Protein AF-A0A7C1WB68-F1 (afdb_monomer)

Foldseek 3Di:
DDQAAPPSDVPHPVVSDDPPPVVPDQDDPPNPPQAGDDDDDDLVVLQCCVVVCVQDQLDDQAAAEAEEEQQVVPPDDRAPLQLVLSQVSVCLQPVGDLRYAYEYEHHCAVVVVVVVVSVVQNVQLVVQCVVCVPDGSSVSHDPSRFHFYYYNVRHTPDTHPQLCPPPNDPDDGHVVCVVRPGDDDPCVLQVADSNPSQPDADFDALVVCVVVCSCPPPDDCDPVNSVVCCSNCVVGDGDNVDGHPSHDPPPDDSDD

pLDDT: mean 91.47, std 8.86, range [37.09, 98.69]

Structure (mmCIF, N/CA/C/O backbone):
data_AF-A0A7C1WB68-F1
#
_entry.id   AF-A0A7C1WB68-F1
#
loop_
_atom_site.group_PDB
_atom_site.id
_atom_site.type_symbol
_atom_site.label_atom_id
_atom_site.label_alt_id
_atom_site.label_comp_id
_atom_site.label_asym_id
_atom_site.label_entity_id
_atom_site.label_seq_id
_atom_site.pdbx_PDB_ins_code
_atom_site.Cartn_x
_atom_site.Cartn_y
_atom_site.Cartn_z
_atom_site.occupancy
_atom_site.B_iso_or_equiv
_atom_site.auth_seq_id
_atom_site.auth_comp_id
_atom_site.auth_asym_id
_atom_site.auth_atom_id
_atom_site.pdbx_PDB_model_num
ATOM 1 N N . MET A 1 1 ? 19.022 -18.826 -8.755 1.00 64.75 1 MET A N 1
ATOM 2 C CA . MET A 1 1 ? 19.871 -18.103 -7.795 1.00 64.75 1 MET A CA 1
ATOM 3 C C . MET A 1 1 ? 21.052 -18.985 -7.473 1.00 64.75 1 MET A C 1
ATOM 5 O O . MET A 1 1 ? 20.861 -20.157 -7.165 1.00 64.75 1 MET A O 1
ATOM 9 N N . VAL A 1 2 ? 22.249 -18.450 -7.641 1.00 74.44 2 VAL A N 1
ATOM 10 C CA . VAL A 1 2 ? 23.509 -19.151 -7.440 1.00 74.44 2 VAL A CA 1
ATOM 11 C C . VAL A 1 2 ? 24.201 -18.504 -6.244 1.00 74.44 2 VAL A C 1
ATOM 13 O O . VAL A 1 2 ? 24.618 -17.358 -6.328 1.00 74.44 2 VAL A O 1
ATOM 16 N N . LEU A 1 3 ? 24.301 -19.219 -5.123 1.00 82.94 3 LEU A N 1
ATOM 17 C CA . LEU A 1 3 ? 24.949 -18.718 -3.907 1.00 82.94 3 LEU A CA 1
ATOM 18 C C . LEU A 1 3 ? 26.429 -19.115 -3.940 1.00 82.94 3 LEU A C 1
ATOM 20 O O . LEU A 1 3 ? 26.820 -20.132 -3.370 1.00 82.94 3 LEU A O 1
ATOM 24 N N . LYS A 1 4 ? 27.241 -18.374 -4.697 1.00 86.81 4 LYS A N 1
ATOM 25 C CA . LYS A 1 4 ? 28.676 -18.673 -4.873 1.00 86.81 4 LYS A CA 1
ATOM 26 C C . LYS A 1 4 ? 29.596 -17.811 -4.020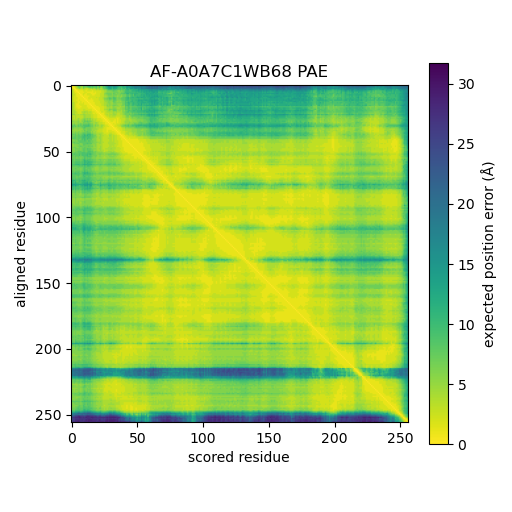 1.00 86.81 4 LYS A C 1
ATOM 28 O O . LYS A 1 4 ? 30.620 -18.320 -3.578 1.00 86.81 4 LYS A O 1
ATOM 33 N N . ASN A 1 5 ? 29.211 -16.566 -3.771 1.00 91.94 5 ASN A N 1
ATOM 34 C CA . ASN A 1 5 ? 30.081 -15.528 -3.226 1.00 91.94 5 ASN A CA 1
ATOM 35 C C . ASN A 1 5 ? 29.801 -15.237 -1.750 1.00 91.94 5 ASN A C 1
ATOM 37 O O . ASN A 1 5 ? 28.682 -15.415 -1.268 1.00 91.94 5 ASN A O 1
ATOM 41 N N . TYR A 1 6 ? 30.813 -14.772 -1.020 1.00 92.38 6 TYR A N 1
ATOM 42 C CA . TYR A 1 6 ? 30.639 -14.261 0.342 1.00 92.38 6 TYR A CA 1
ATOM 43 C C . TYR A 1 6 ? 29.884 -12.911 0.281 1.00 92.38 6 TYR A C 1
ATOM 45 O O . TYR A 1 6 ? 30.249 -12.079 -0.544 1.00 92.38 6 TYR A O 1
ATOM 53 N N . PRO A 1 7 ? 28.864 -12.626 1.116 1.00 92.44 7 PRO A N 1
ATOM 54 C CA . PRO A 1 7 ? 28.429 -13.369 2.303 1.00 92.44 7 PRO A CA 1
ATOM 55 C C . PRO A 1 7 ? 27.324 -14.413 2.060 1.00 92.44 7 PRO A C 1
ATOM 57 O O . PRO A 1 7 ? 26.962 -15.133 2.988 1.00 92.44 7 PRO A O 1
ATOM 60 N N . TRP A 1 8 ? 26.788 -14.518 0.844 1.00 90.62 8 TRP A N 1
ATOM 61 C CA . TRP A 1 8 ? 25.661 -15.401 0.510 1.00 90.62 8 TRP A CA 1
ATOM 62 C C . TRP A 1 8 ? 26.006 -16.895 0.576 1.00 90.62 8 TRP A C 1
ATOM 64 O O . TRP A 1 8 ? 25.143 -17.726 0.854 1.00 90.62 8 TRP A O 1
ATOM 74 N N . ASN A 1 9 ? 27.280 -17.231 0.366 1.00 92.38 9 ASN A N 1
ATOM 75 C CA . ASN A 1 9 ? 27.876 -18.524 0.664 1.00 92.38 9 ASN A CA 1
ATOM 76 C C . ASN A 1 9 ? 28.939 -18.370 1.767 1.00 92.38 9 ASN A C 1
ATOM 78 O O . ASN A 1 9 ? 30.053 -17.919 1.486 1.00 92.38 9 ASN A O 1
ATOM 82 N N . PRO A 1 10 ? 28.645 -18.780 3.013 1.00 92.50 10 PRO A N 1
ATOM 83 C CA . PRO A 1 10 ? 29.579 -18.646 4.130 1.00 92.50 10 PRO A CA 1
ATOM 84 C C . PRO A 1 10 ? 30.894 -19.420 3.963 1.00 92.50 10 PRO A C 1
ATOM 86 O O . PRO A 1 10 ? 31.866 -19.109 4.648 1.00 92.50 10 PRO A O 1
ATOM 89 N N . THR A 1 11 ? 30.943 -20.421 3.076 1.00 96.12 11 THR A N 1
ATOM 90 C CA . THR A 1 11 ? 32.164 -21.196 2.803 1.00 96.12 11 THR A CA 1
ATOM 91 C C . THR A 1 11 ? 32.988 -20.628 1.647 1.00 96.12 11 THR A C 1
ATOM 93 O O . THR A 1 11 ? 34.055 -21.162 1.345 1.00 96.12 11 THR A O 1
ATOM 96 N N . ALA A 1 12 ? 32.505 -19.587 0.964 1.00 94.88 12 ALA A N 1
ATOM 97 C CA . ALA A 1 12 ? 33.238 -18.943 -0.117 1.00 94.88 12 ALA A CA 1
ATOM 98 C C . ALA A 1 12 ? 34.425 -18.124 0.426 1.00 94.88 12 ALA A C 1
ATOM 100 O O . ALA A 1 12 ? 34.369 -17.612 1.550 1.00 94.88 12 ALA A O 1
ATOM 101 N N . PRO A 1 13 ? 35.511 -17.955 -0.351 1.00 96.44 13 PRO A N 1
ATOM 102 C CA . PRO A 1 13 ? 36.615 -17.089 0.045 1.00 96.44 13 PRO A CA 1
ATOM 103 C C . PRO A 1 13 ? 36.118 -15.670 0.334 1.00 96.44 13 PRO A C 1
ATOM 105 O O . PRO A 1 13 ? 35.378 -15.107 -0.467 1.00 96.44 13 PRO A O 1
ATOM 108 N N . LYS A 1 14 ? 36.579 -15.033 1.418 1.00 95.81 14 LYS A N 1
ATOM 109 C CA . LYS A 1 14 ? 36.223 -13.629 1.720 1.00 95.81 14 LYS A CA 1
ATOM 110 C C . LYS A 1 14 ? 36.611 -12.652 0.602 1.00 95.81 14 LYS A C 1
ATOM 112 O O . LYS A 1 14 ? 36.034 -11.580 0.512 1.00 95.81 14 LYS A O 1
ATOM 117 N N . SER A 1 15 ? 37.570 -13.019 -0.249 1.00 96.19 15 SER A N 1
ATOM 118 C CA . SER A 1 15 ? 37.946 -12.260 -1.447 1.00 96.19 15 SER A CA 1
ATOM 119 C C . SER A 1 15 ? 36.864 -12.241 -2.532 1.00 96.19 15 SER A C 1
ATOM 121 O O . SER A 1 15 ? 36.895 -11.357 -3.377 1.00 96.19 15 SER A O 1
ATOM 123 N N . SER A 1 16 ? 35.900 -13.165 -2.500 1.00 93.88 16 SER A N 1
ATOM 124 C CA . SER A 1 16 ? 34.707 -13.162 -3.361 1.00 93.88 16 SER A CA 1
ATOM 125 C C . SER A 1 16 ? 33.604 -12.229 -2.846 1.00 93.88 16 SER A C 1
ATOM 127 O O . SER A 1 16 ? 32.437 -12.458 -3.127 1.00 93.88 16 SER A O 1
ATOM 129 N N . PHE A 1 17 ? 33.941 -11.228 -2.025 1.00 94.88 17 PHE A N 1
ATOM 130 C CA . PHE A 1 17 ? 32.951 -10.366 -1.386 1.00 94.88 17 PHE A CA 1
ATOM 131 C C . PHE A 1 17 ? 32.073 -9.649 -2.419 1.00 94.88 17 PHE A C 1
ATOM 133 O O . PHE A 1 17 ? 32.538 -8.768 -3.139 1.00 94.88 17 PHE A O 1
ATOM 140 N N . ASP A 1 18 ? 30.799 -10.023 -2.442 1.00 92.31 18 ASP A N 1
ATOM 141 C CA . ASP A 1 18 ? 29.765 -9.502 -3.326 1.00 92.31 18 ASP A CA 1
ATOM 142 C C . ASP A 1 18 ? 28.478 -9.311 -2.508 1.00 92.31 18 ASP A C 1
ATOM 144 O O . ASP A 1 18 ? 27.563 -10.140 -2.546 1.00 92.31 18 ASP A O 1
ATOM 148 N N . PRO A 1 19 ? 28.401 -8.239 -1.698 1.00 91.12 19 PRO A N 1
ATOM 149 C CA . PRO A 1 19 ? 27.242 -7.986 -0.845 1.00 91.12 19 PRO A CA 1
ATOM 150 C C . PRO A 1 19 ? 25.986 -7.627 -1.649 1.00 91.12 19 PRO A C 1
ATOM 152 O O . PRO A 1 19 ? 24.902 -7.553 -1.081 1.00 91.12 19 PRO A O 1
ATOM 155 N N . TRP A 1 20 ? 26.131 -7.400 -2.954 1.00 90.25 20 TRP A N 1
ATOM 156 C CA . TRP A 1 20 ? 25.070 -6.973 -3.855 1.00 90.25 20 TRP A CA 1
ATOM 157 C C . TRP A 1 20 ? 24.561 -8.101 -4.751 1.00 90.25 20 TRP A C 1
ATOM 159 O O . TRP A 1 20 ? 23.585 -7.896 -5.465 1.00 90.25 20 TRP A O 1
ATOM 169 N N . ASP A 1 21 ? 25.189 -9.277 -4.696 1.00 88.06 21 ASP A N 1
ATOM 170 C CA . ASP A 1 21 ? 24.829 -10.441 -5.505 1.00 88.06 21 ASP A CA 1
ATOM 171 C C . ASP A 1 21 ? 24.893 -10.151 -7.021 1.00 88.06 21 ASP A C 1
ATOM 173 O O . ASP A 1 21 ? 24.019 -10.550 -7.798 1.00 88.06 21 ASP A O 1
ATOM 177 N N . HIS A 1 22 ? 25.935 -9.425 -7.452 1.00 87.69 22 HIS A N 1
ATOM 178 C CA . HIS A 1 22 ? 26.178 -9.042 -8.847 1.00 87.69 22 HIS A CA 1
ATOM 179 C C . HIS A 1 22 ? 26.165 -10.245 -9.800 1.00 87.69 22 HIS A C 1
ATOM 181 O O . HIS A 1 22 ? 25.702 -10.118 -10.932 1.00 87.69 22 HIS A O 1
ATOM 187 N N . GLU A 1 23 ? 26.620 -11.423 -9.360 1.00 84.25 23 GLU A N 1
ATOM 188 C CA . GLU A 1 23 ? 26.590 -12.643 -10.185 1.00 84.25 23 GLU A CA 1
ATOM 189 C C . GLU A 1 23 ? 25.178 -13.126 -10.545 1.00 84.25 23 GLU A C 1
ATOM 191 O O . GLU A 1 23 ? 25.007 -13.825 -11.546 1.00 84.25 23 GLU A O 1
ATOM 196 N N . ASN A 1 24 ? 24.164 -12.774 -9.753 1.00 85.50 24 ASN A N 1
ATOM 197 C CA . ASN A 1 24 ? 22.768 -13.093 -10.049 1.00 85.50 24 ASN A CA 1
ATOM 198 C C . ASN A 1 24 ? 22.041 -11.950 -10.784 1.00 85.50 24 ASN A C 1
ATOM 200 O O . ASN A 1 24 ? 20.856 -12.090 -11.101 1.00 85.50 24 ASN A O 1
ATOM 204 N N . MET A 1 25 ? 22.726 -10.842 -11.096 1.00 88.25 25 MET A N 1
ATOM 205 C CA . MET A 1 25 ? 22.164 -9.761 -11.904 1.00 88.25 25 MET A CA 1
ATOM 206 C C . MET A 1 25 ? 22.222 -10.096 -13.396 1.00 88.25 25 MET A C 1
ATOM 208 O O . MET A 1 25 ? 23.244 -10.515 -13.933 1.00 88.25 25 MET A O 1
ATOM 212 N N . VAL A 1 26 ? 21.122 -9.832 -14.100 1.00 89.00 26 VAL A N 1
ATOM 213 C CA . VAL A 1 26 ? 21.102 -9.825 -15.565 1.00 89.00 26 VAL A CA 1
ATOM 214 C C . VAL A 1 26 ? 21.353 -8.394 -16.016 1.00 89.00 26 VAL A C 1
ATOM 216 O O . VAL A 1 26 ? 20.465 -7.546 -15.938 1.00 89.00 26 VAL A O 1
ATOM 219 N N . LEU A 1 27 ? 22.585 -8.114 -16.433 1.00 90.00 27 LEU A N 1
ATOM 220 C CA . LEU A 1 27 ? 23.007 -6.783 -16.859 1.00 90.00 27 LEU A CA 1
ATOM 221 C C . LEU A 1 27 ? 22.934 -6.633 -18.378 1.00 90.00 27 LEU A C 1
ATOM 223 O O . LEU A 1 27 ? 22.964 -7.606 -19.132 1.00 90.00 27 LEU A O 1
ATOM 227 N N . SER A 1 28 ? 22.849 -5.382 -18.822 1.00 92.56 28 SER A N 1
ATOM 228 C CA . SER A 1 28 ? 23.061 -5.053 -20.227 1.00 92.56 28 SER A CA 1
ATOM 229 C C . SER A 1 28 ? 24.510 -5.388 -20.613 1.00 92.56 28 SER A C 1
ATOM 231 O O . SER A 1 28 ? 25.423 -5.038 -19.859 1.00 92.56 28 SER A O 1
ATOM 233 N N . PRO A 1 29 ? 24.746 -6.040 -21.764 1.00 92.50 29 PRO A N 1
ATOM 234 C CA . PRO A 1 29 ? 26.090 -6.439 -22.179 1.00 92.50 29 PRO A CA 1
ATOM 235 C C . PRO A 1 29 ? 26.973 -5.262 -22.625 1.00 92.50 29 PRO A C 1
ATOM 237 O O . PRO A 1 29 ? 28.181 -5.426 -22.761 1.00 92.50 29 PRO A O 1
ATOM 240 N N . ASP A 1 30 ? 26.388 -4.090 -22.874 1.00 94.69 30 ASP A N 1
ATOM 241 C CA . ASP A 1 30 ? 27.030 -2.947 -23.534 1.00 94.69 30 ASP A CA 1
ATOM 242 C C . ASP A 1 30 ? 26.719 -1.612 -22.832 1.00 94.69 30 ASP A C 1
ATOM 244 O O . ASP A 1 30 ? 26.648 -0.554 -23.457 1.00 94.69 30 ASP A O 1
ATOM 248 N N . GLY A 1 31 ? 26.528 -1.650 -21.510 1.00 87.62 31 GLY A N 1
ATOM 249 C CA . GLY A 1 31 ? 26.344 -0.440 -20.702 1.00 87.62 31 GLY A CA 1
ATOM 250 C C . GLY A 1 31 ? 24.976 0.229 -20.861 1.00 87.62 31 GLY A C 1
ATOM 251 O O . GLY A 1 31 ? 24.819 1.391 -20.496 1.00 87.62 31 GLY A O 1
ATOM 252 N N . GLY A 1 32 ? 23.979 -0.498 -21.369 1.00 89.19 32 GLY A N 1
ATOM 253 C CA . GLY A 1 32 ? 22.592 -0.048 -21.454 1.00 89.19 32 GLY A CA 1
ATOM 254 C C . GLY A 1 32 ? 22.112 0.264 -22.865 1.00 89.19 32 GLY A C 1
ATOM 255 O O . GLY A 1 32 ? 20.996 0.763 -22.986 1.00 89.19 32 GLY A O 1
ATOM 256 N N . VAL A 1 33 ? 22.887 -0.027 -23.918 1.00 92.19 33 VAL A N 1
ATOM 257 C CA . VAL A 1 33 ? 22.437 0.116 -25.314 1.00 92.19 33 VAL A CA 1
ATOM 258 C C . VAL A 1 33 ? 21.484 -1.031 -25.652 1.00 92.19 33 VAL A C 1
ATOM 260 O O . VAL A 1 33 ? 20.313 -0.800 -25.949 1.00 92.19 33 VAL A O 1
ATOM 263 N N . THR A 1 34 ? 21.912 -2.274 -25.466 1.00 94.00 34 THR A N 1
ATOM 264 C CA . THR A 1 34 ? 21.062 -3.463 -25.518 1.00 94.00 34 THR A CA 1
ATOM 265 C C . THR A 1 34 ? 20.328 -3.620 -24.184 1.00 94.00 34 THR A C 1
ATOM 267 O O . THR A 1 34 ? 20.985 -3.741 -23.143 1.00 94.00 34 THR A O 1
ATOM 270 N N . PRO A 1 35 ? 18.980 -3.623 -24.153 1.00 93.62 35 PRO A N 1
ATOM 271 C CA . PRO A 1 35 ? 18.238 -3.869 -22.922 1.00 93.62 35 PRO A CA 1
ATOM 272 C C . PRO A 1 35 ? 18.633 -5.205 -22.284 1.00 93.62 35 PRO A C 1
ATOM 274 O O . PRO A 1 35 ? 18.755 -6.223 -22.965 1.00 93.62 35 PRO A O 1
ATOM 277 N N . ALA A 1 36 ? 18.815 -5.208 -20.964 1.00 92.25 36 ALA A N 1
ATOM 278 C CA . ALA A 1 36 ? 19.018 -6.445 -20.220 1.00 92.25 36 ALA A CA 1
ATOM 279 C C . ALA A 1 36 ? 17.793 -7.366 -20.360 1.00 92.25 36 ALA A C 1
ATOM 281 O O . ALA A 1 36 ? 16.652 -6.891 -20.382 1.00 92.25 36 ALA A O 1
ATOM 282 N N . LEU A 1 37 ? 18.016 -8.683 -20.420 1.00 88.31 37 LEU A N 1
ATOM 283 C CA . LEU A 1 37 ? 16.916 -9.647 -20.469 1.00 88.31 37 LEU A CA 1
ATOM 284 C C . LEU A 1 37 ? 16.062 -9.535 -19.200 1.00 88.31 37 LEU A C 1
ATOM 286 O O . LEU A 1 37 ? 16.571 -9.540 -18.079 1.00 88.31 37 LEU A O 1
ATOM 290 N N . ARG A 1 38 ? 14.743 -9.457 -19.381 1.00 85.62 38 ARG A N 1
ATOM 291 C CA . ARG A 1 38 ? 13.783 -9.423 -18.276 1.00 85.62 38 ARG A CA 1
ATOM 292 C C . ARG A 1 38 ? 13.416 -10.841 -17.863 1.00 85.62 38 ARG A C 1
ATOM 294 O O . ARG A 1 38 ? 13.163 -11.697 -18.706 1.00 85.62 38 ARG A O 1
ATOM 301 N N . THR A 1 39 ? 13.354 -11.077 -16.560 1.00 86.81 39 THR A N 1
ATOM 302 C CA . THR A 1 39 ? 12.831 -12.323 -16.002 1.00 86.81 39 THR A CA 1
ATOM 303 C C . THR A 1 39 ? 11.318 -12.244 -15.842 1.00 86.81 39 THR A C 1
ATOM 305 O O . THR A 1 39 ? 10.733 -11.165 -15.716 1.00 86.81 39 THR A O 1
ATOM 308 N N . GLU A 1 40 ? 10.673 -13.407 -15.843 1.00 89.56 40 GLU A N 1
ATOM 309 C CA . GLU A 1 40 ? 9.236 -13.515 -15.638 1.00 89.56 40 GLU A CA 1
ATOM 310 C C . GLU A 1 40 ? 8.924 -14.069 -14.243 1.00 89.56 40 GLU A C 1
ATOM 312 O O . GLU A 1 40 ? 9.453 -15.100 -13.827 1.00 89.56 40 GLU A O 1
ATOM 317 N N . GLY A 1 41 ? 8.039 -13.385 -13.514 1.00 91.38 41 GLY A N 1
ATOM 318 C CA . GLY A 1 41 ? 7.557 -13.858 -12.218 1.00 91.38 41 GLY A CA 1
ATOM 319 C C . GLY A 1 41 ? 6.709 -15.131 -12.337 1.00 91.38 41 GLY A C 1
ATOM 320 O O . GLY A 1 41 ? 5.858 -15.245 -13.220 1.00 91.38 41 GLY A O 1
ATOM 321 N N . SER A 1 42 ? 6.916 -16.077 -11.417 1.00 95.50 42 SER A N 1
ATOM 322 C CA . SER A 1 42 ? 6.214 -17.366 -11.395 1.00 95.50 42 SER A CA 1
ATOM 323 C C . SER A 1 42 ? 4.777 -17.237 -10.884 1.00 95.50 42 SER A C 1
ATOM 325 O O . SER A 1 42 ? 4.553 -17.015 -9.693 1.00 95.50 42 SER A O 1
ATOM 327 N N . ILE A 1 43 ? 3.801 -17.494 -11.761 1.00 95.19 43 ILE A N 1
ATOM 328 C CA . ILE A 1 43 ? 2.372 -17.576 -11.405 1.00 95.19 43 ILE A CA 1
ATOM 329 C C . ILE A 1 43 ? 2.132 -18.588 -10.279 1.00 95.19 43 ILE A C 1
ATOM 331 O O . ILE A 1 43 ? 1.351 -18.338 -9.366 1.00 95.19 43 ILE A O 1
ATOM 335 N N . LYS A 1 44 ? 2.835 -19.728 -10.296 1.00 95.69 44 LYS A N 1
ATOM 336 C CA . LYS A 1 44 ? 2.709 -20.748 -9.246 1.00 95.69 44 LYS A CA 1
ATOM 337 C C . LYS A 1 44 ? 3.124 -20.203 -7.876 1.00 95.69 44 LYS A C 1
ATOM 339 O O . LYS A 1 44 ? 2.454 -20.496 -6.890 1.00 95.69 44 LYS A O 1
ATOM 344 N N . ALA A 1 45 ? 4.200 -19.417 -7.814 1.00 95.75 45 ALA A N 1
ATOM 345 C CA . ALA A 1 45 ? 4.666 -18.810 -6.567 1.00 95.75 45 ALA A CA 1
ATOM 346 C C . ALA A 1 45 ? 3.710 -17.712 -6.076 1.00 95.75 45 ALA A C 1
ATOM 348 O O . ALA A 1 45 ? 3.379 -17.680 -4.895 1.00 95.75 45 ALA A O 1
ATOM 349 N N . MET A 1 46 ? 3.210 -16.872 -6.987 1.00 95.31 46 MET A N 1
ATOM 350 C CA . MET A 1 46 ? 2.209 -15.842 -6.675 1.00 95.31 46 MET A CA 1
ATOM 351 C C . MET A 1 46 ? 0.933 -16.470 -6.105 1.00 95.31 46 MET A C 1
ATOM 353 O O . MET A 1 46 ? 0.498 -16.109 -5.014 1.00 95.31 46 MET A O 1
ATOM 357 N N . ASN A 1 47 ? 0.403 -17.498 -6.775 1.00 94.31 47 ASN A N 1
ATOM 358 C CA . ASN A 1 47 ? -0.749 -18.255 -6.292 1.00 94.31 47 ASN A CA 1
ATOM 359 C C . ASN A 1 47 ? -0.500 -18.848 -4.897 1.00 94.31 47 ASN A C 1
ATOM 361 O O . ASN A 1 47 ? -1.371 -18.777 -4.032 1.00 94.31 47 ASN A O 1
ATOM 365 N N . ALA A 1 48 ? 0.688 -19.416 -4.660 1.00 94.69 48 ALA A N 1
ATOM 366 C CA . ALA A 1 48 ? 1.049 -19.973 -3.360 1.00 94.69 48 ALA A CA 1
ATOM 367 C C . ALA A 1 48 ? 1.094 -18.903 -2.256 1.00 94.69 48 ALA A C 1
ATOM 369 O O . ALA A 1 48 ? 0.634 -19.172 -1.147 1.00 94.69 48 ALA A O 1
ATOM 370 N N . ALA A 1 49 ? 1.579 -17.690 -2.541 1.00 94.31 49 ALA A N 1
ATOM 371 C CA . ALA A 1 49 ? 1.577 -16.586 -1.579 1.00 94.31 49 ALA A CA 1
ATOM 372 C C . ALA A 1 49 ? 0.148 -16.211 -1.146 1.00 94.31 49 ALA A C 1
ATOM 374 O O . ALA A 1 49 ? -0.120 -16.074 0.048 1.00 94.31 49 ALA A O 1
ATOM 375 N N . TYR A 1 50 ? -0.792 -16.129 -2.093 1.00 92.69 50 TYR A N 1
ATOM 376 C CA . TYR A 1 50 ? -2.202 -15.898 -1.771 1.00 92.69 50 TYR A CA 1
ATOM 377 C C . TYR A 1 50 ? -2.812 -17.048 -0.960 1.00 92.69 50 TYR A C 1
ATOM 379 O O . TYR A 1 50 ? -3.417 -16.821 0.085 1.00 92.69 50 TYR A O 1
ATOM 387 N N . LEU A 1 51 ? -2.652 -18.288 -1.428 1.00 90.81 51 LEU A N 1
ATOM 388 C CA . LEU A 1 51 ? -3.296 -19.463 -0.828 1.00 90.81 51 LEU A CA 1
ATOM 389 C C . LEU A 1 51 ? -2.735 -19.827 0.554 1.00 90.81 51 LEU A C 1
ATOM 391 O O . LEU A 1 51 ? -3.440 -20.437 1.350 1.00 90.81 51 LEU A O 1
ATOM 395 N N . SER A 1 52 ? -1.488 -19.452 0.845 1.00 92.88 52 SER A N 1
ATOM 396 C CA . SER A 1 52 ? -0.860 -19.663 2.157 1.00 92.88 52 SER A CA 1
ATOM 397 C C . SER A 1 52 ? -1.195 -18.580 3.188 1.00 92.88 52 SER A C 1
ATOM 399 O O . SER A 1 52 ? -0.792 -18.709 4.340 1.00 92.88 52 SER A O 1
ATOM 401 N N . GLY A 1 53 ? -1.914 -17.520 2.801 1.00 89.69 53 GLY A N 1
ATOM 402 C CA . GLY A 1 53 ? -2.250 -16.410 3.696 1.00 89.69 53 GLY A CA 1
ATOM 403 C C . GLY A 1 53 ? -1.112 -15.412 3.930 1.00 89.69 53 GLY A C 1
ATOM 404 O O . GLY A 1 53 ? -1.246 -14.544 4.785 1.00 89.69 53 GLY A O 1
ATOM 405 N N . GLN A 1 54 ? -0.018 -15.488 3.160 1.00 92.56 54 GLN A N 1
ATOM 406 C CA . GLN A 1 54 ? 1.062 -14.488 3.202 1.00 92.56 54 GLN A CA 1
ATOM 407 C C . GLN A 1 54 ? 0.603 -13.121 2.679 1.00 92.56 54 GLN A C 1
ATOM 409 O O . GLN A 1 54 ? 1.178 -12.089 3.016 1.00 92.56 54 GLN A O 1
ATOM 414 N N . VAL A 1 55 ? -0.445 -13.105 1.851 1.00 92.12 55 VAL A N 1
ATOM 415 C CA . VAL A 1 55 ? -1.074 -11.876 1.369 1.00 92.12 55 VAL A CA 1
ATOM 416 C C . VAL A 1 55 ? -2.319 -11.593 2.190 1.00 92.12 55 VAL A C 1
ATOM 418 O O . VAL A 1 55 ? -3.298 -12.339 2.129 1.00 92.12 55 VAL A O 1
ATOM 421 N N . PHE A 1 56 ? -2.318 -10.478 2.915 1.00 92.88 56 PHE A N 1
ATOM 422 C CA . PHE A 1 56 ? -3.526 -9.998 3.573 1.00 92.88 56 PHE A CA 1
ATOM 423 C C . PHE A 1 56 ? -4.542 -9.530 2.525 1.00 92.88 56 PHE A C 1
ATOM 425 O O . PHE A 1 56 ? -4.374 -8.476 1.927 1.00 92.88 56 PHE A O 1
ATOM 432 N N . THR A 1 57 ? -5.621 -10.282 2.307 1.00 90.75 57 THR A N 1
ATOM 433 C CA . THR A 1 57 ? -6.643 -9.954 1.294 1.00 90.75 57 THR A CA 1
ATOM 434 C C . THR A 1 57 ? -7.770 -9.063 1.832 1.00 90.75 57 THR A C 1
ATOM 436 O O . THR A 1 57 ? -8.893 -9.153 1.340 1.00 90.75 57 THR A O 1
ATOM 439 N N . GLY A 1 58 ? -7.539 -8.305 2.911 1.00 93.00 58 GLY A N 1
ATOM 440 C CA . GLY A 1 58 ? -8.537 -7.397 3.498 1.00 93.00 58 GLY A CA 1
ATOM 441 C C . GLY A 1 58 ? -9.605 -8.046 4.383 1.00 93.00 58 GLY A C 1
ATOM 442 O O . GLY A 1 58 ? -10.423 -7.364 4.998 1.00 93.00 58 GLY A O 1
ATOM 443 N N . ARG A 1 59 ? -9.635 -9.377 4.481 1.00 90.56 59 ARG A N 1
ATOM 444 C CA . ARG A 1 59 ? -10.656 -10.089 5.256 1.00 90.56 59 ARG A CA 1
ATOM 445 C C . ARG A 1 59 ? -10.232 -10.262 6.701 1.00 90.56 59 ARG A C 1
ATOM 447 O O . ARG A 1 59 ? -9.602 -11.246 7.061 1.00 90.56 59 ARG A O 1
ATOM 454 N N . ILE A 1 60 ? -10.655 -9.318 7.526 1.00 92.44 60 ILE A N 1
ATOM 455 C CA . ILE A 1 60 ? -10.464 -9.353 8.974 1.00 92.44 60 ILE A CA 1
ATOM 456 C C . ILE A 1 60 ? -11.749 -8.897 9.662 1.00 92.44 60 ILE A C 1
ATOM 458 O O . ILE A 1 60 ? -12.418 -7.985 9.182 1.00 92.44 60 ILE A O 1
ATOM 462 N N . SER A 1 61 ? -12.171 -9.600 10.711 1.00 91.50 61 SER A N 1
ATOM 463 C CA . SER A 1 61 ? -13.417 -9.329 11.456 1.00 91.50 61 SER A CA 1
ATOM 464 C C . SER A 1 61 ? -13.174 -9.086 12.942 1.00 91.50 61 SER A C 1
ATOM 466 O O . SER A 1 61 ? -14.116 -9.116 13.721 1.00 91.50 61 SER A O 1
ATOM 468 N N . ILE A 1 62 ? -11.917 -8.885 13.326 1.00 94.25 62 ILE A N 1
ATOM 469 C CA . ILE A 1 62 ? -11.511 -8.507 14.679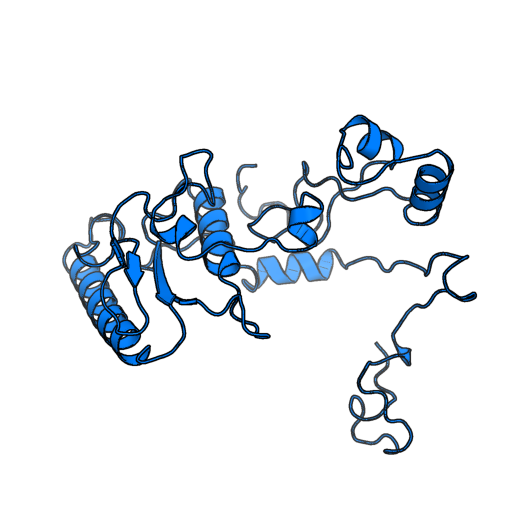 1.00 94.25 62 ILE A CA 1
ATOM 470 C C . ILE A 1 62 ? -11.154 -7.016 14.704 1.00 94.25 62 ILE A C 1
ATOM 472 O O . ILE A 1 62 ? -10.876 -6.455 13.637 1.00 94.25 62 ILE A O 1
ATOM 476 N N . PRO A 1 63 ? -11.153 -6.374 15.881 1.00 97.31 63 PRO A N 1
ATOM 477 C CA . PRO A 1 63 ? -10.588 -5.042 16.056 1.00 97.31 63 PRO A CA 1
ATOM 478 C C . PRO A 1 63 ? -9.163 -4.919 15.505 1.00 97.31 63 PRO A C 1
ATOM 480 O O . PRO A 1 63 ? -8.331 -5.799 15.729 1.00 97.31 63 PRO A O 1
ATOM 483 N N . VAL A 1 64 ? -8.872 -3.815 14.822 1.00 97.69 64 VAL A N 1
ATOM 484 C CA . VAL A 1 64 ? -7.533 -3.452 14.350 1.00 97.69 64 VAL A CA 1
ATOM 485 C C . VAL A 1 64 ? -7.243 -2.022 14.780 1.00 97.69 64 VAL A C 1
ATOM 487 O O . VAL A 1 64 ? -7.990 -1.098 14.460 1.00 97.69 64 VAL A O 1
ATOM 490 N N . LEU A 1 65 ? -6.139 -1.845 15.494 1.00 98.00 65 LEU A N 1
ATOM 491 C CA . LEU A 1 65 ? -5.594 -0.543 15.844 1.00 98.00 65 LEU A CA 1
ATOM 492 C C . LEU A 1 65 ? -4.168 -0.494 15.293 1.00 98.00 65 LEU A C 1
ATOM 494 O O . LEU 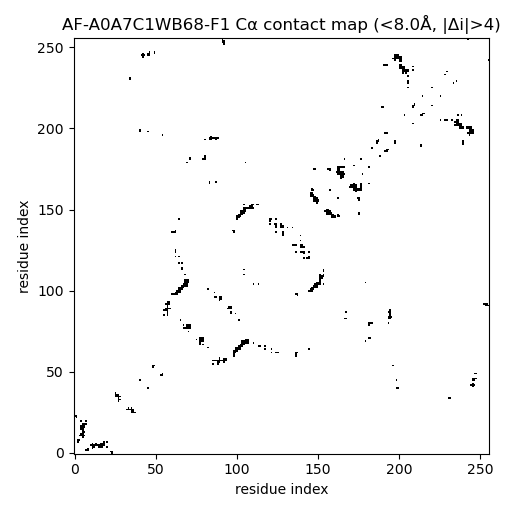A 1 65 ? -3.259 -1.107 15.848 1.00 98.00 65 LEU A O 1
ATOM 498 N N . ASP A 1 66 ? -4.025 0.151 14.141 1.00 97.00 66 ASP A N 1
ATOM 499 C CA . ASP A 1 66 ? -2.762 0.374 13.446 1.00 97.00 66 ASP A CA 1
ATOM 500 C C . ASP A 1 66 ? -2.140 1.660 13.994 1.00 97.00 66 ASP A C 1
ATOM 502 O O . ASP A 1 66 ? -2.739 2.731 13.900 1.00 97.00 66 ASP A O 1
ATOM 506 N N . ILE A 1 67 ? -0.987 1.536 14.646 1.00 95.38 67 ILE A N 1
ATOM 507 C CA . ILE A 1 67 ? -0.335 2.627 15.370 1.00 95.38 67 ILE A CA 1
ATOM 508 C C . ILE A 1 67 ? 1.096 2.760 14.892 1.00 95.38 67 ILE A C 1
ATOM 510 O O . ILE A 1 67 ? 1.829 1.763 14.854 1.00 95.38 67 ILE A O 1
ATOM 514 N N . ARG A 1 68 ? 1.504 3.977 14.519 1.00 93.62 68 ARG A N 1
ATOM 515 C CA . ARG A 1 68 ? 2.827 4.202 13.928 1.00 93.62 68 ARG A CA 1
ATOM 516 C C . ARG A 1 68 ? 3.458 5.523 14.364 1.00 93.62 68 ARG A C 1
ATOM 518 O O . ARG A 1 68 ? 2.750 6.523 14.480 1.00 93.62 68 ARG A O 1
ATOM 525 N N . PRO A 1 69 ? 4.786 5.574 14.557 1.00 95.25 69 PRO A N 1
ATOM 526 C CA . PRO A 1 69 ? 5.497 6.834 14.455 1.00 95.25 69 PRO A CA 1
ATOM 527 C C . PRO A 1 69 ? 5.561 7.246 12.978 1.00 95.25 69 PRO A C 1
ATOM 529 O O . PRO A 1 69 ? 5.807 6.419 12.096 1.00 95.25 69 PRO A O 1
ATOM 532 N N . TYR A 1 70 ? 5.360 8.526 12.709 1.00 95.56 70 TYR A N 1
ATOM 533 C CA . TYR A 1 70 ? 5.545 9.127 11.401 1.00 95.56 70 TYR A CA 1
ATOM 534 C C . TYR A 1 70 ? 7.032 9.417 11.196 1.00 95.56 70 TYR A C 1
ATOM 536 O O . TYR A 1 70 ? 7.595 10.318 11.821 1.00 95.56 70 TYR A O 1
ATOM 544 N N . LEU A 1 71 ? 7.667 8.621 10.333 1.00 94.38 71 LEU A N 1
ATOM 545 C CA . LEU A 1 71 ? 9.113 8.629 10.092 1.00 94.38 71 LEU A CA 1
ATOM 546 C C . LEU A 1 71 ? 9.456 8.768 8.600 1.00 94.38 71 LEU A C 1
ATOM 548 O O . LEU A 1 71 ? 10.515 8.326 8.173 1.00 94.38 71 LEU A O 1
ATOM 552 N N . GLU A 1 72 ? 8.579 9.360 7.785 1.00 91.38 72 GLU A N 1
ATOM 553 C CA . GLU A 1 72 ? 8.785 9.461 6.325 1.00 91.38 72 GLU A CA 1
ATOM 554 C C . GLU A 1 72 ? 10.072 10.202 5.927 1.00 91.38 72 GLU A C 1
ATOM 556 O O . GLU A 1 72 ? 10.648 9.925 4.878 1.00 91.38 72 GLU A O 1
ATOM 561 N N . ALA A 1 73 ? 10.533 11.149 6.751 1.00 89.75 73 ALA A N 1
ATOM 562 C CA . ALA A 1 73 ? 11.769 11.892 6.497 1.00 89.75 73 ALA A CA 1
ATOM 563 C C . ALA A 1 73 ? 13.044 11.102 6.855 1.00 89.75 73 ALA A C 1
ATOM 565 O O . ALA A 1 73 ? 14.141 11.507 6.472 1.00 89.75 73 ALA A O 1
ATOM 566 N N . GLU A 1 74 ? 12.910 9.986 7.571 1.00 90.62 74 GLU A N 1
ATOM 567 C CA . GLU A 1 74 ? 14.026 9.165 8.031 1.00 90.62 74 GLU A CA 1
ATOM 568 C C . GLU A 1 74 ? 14.246 7.991 7.072 1.00 90.62 74 GLU A C 1
ATOM 570 O O . GLU A 1 74 ? 13.291 7.337 6.651 1.00 90.62 74 GLU A O 1
ATOM 575 N N . LEU A 1 75 ? 15.501 7.650 6.757 1.00 88.38 75 LEU A N 1
ATOM 576 C CA . LEU A 1 75 ? 15.817 6.500 5.898 1.00 88.38 75 LEU A CA 1
ATOM 577 C C . LEU A 1 75 ? 15.544 5.177 6.635 1.00 88.38 75 LEU A C 1
ATOM 579 O O . LEU A 1 75 ? 16.444 4.548 7.190 1.00 88.38 75 LEU A O 1
ATOM 583 N N . ASN A 1 76 ? 14.280 4.763 6.656 1.00 86.56 76 ASN A N 1
ATOM 584 C CA . ASN A 1 76 ? 13.806 3.612 7.409 1.00 86.56 76 ASN A CA 1
ATOM 585 C C . ASN A 1 76 ? 12.608 2.931 6.717 1.00 86.56 76 ASN A C 1
ATOM 587 O O . ASN A 1 76 ? 12.029 3.455 5.771 1.00 86.56 76 ASN A O 1
ATOM 591 N N . MET A 1 77 ? 12.241 1.735 7.184 1.00 84.31 77 MET A N 1
ATOM 592 C CA . MET A 1 77 ? 11.208 0.901 6.550 1.00 84.31 77 MET A CA 1
ATOM 593 C C . MET A 1 77 ? 9.760 1.245 6.943 1.00 84.31 77 MET A C 1
ATOM 595 O O . MET A 1 77 ? 8.828 0.675 6.377 1.00 84.31 77 MET A O 1
ATOM 599 N N . HIS A 1 78 ? 9.536 2.139 7.910 1.00 87.38 78 HIS A N 1
ATOM 600 C CA . HIS A 1 78 ? 8.208 2.442 8.443 1.00 87.38 78 HIS A CA 1
ATOM 601 C C . HIS A 1 78 ? 7.466 3.473 7.580 1.00 87.38 78 HIS A C 1
ATOM 603 O O . HIS A 1 78 ? 7.096 4.534 8.067 1.00 87.38 78 HIS A O 1
ATOM 609 N N . SER A 1 79 ? 7.155 3.120 6.329 1.00 87.50 79 SER A N 1
ATOM 610 C CA . SER A 1 79 ? 6.343 3.980 5.456 1.00 87.50 79 SER A CA 1
ATOM 611 C C . SER A 1 79 ? 4.851 3.914 5.780 1.00 87.50 79 SER A C 1
ATOM 613 O O . SER A 1 79 ? 4.245 2.839 5.735 1.00 87.50 79 SER A O 1
ATOM 615 N N . THR A 1 80 ? 4.271 5.064 6.083 1.00 91.75 80 THR A N 1
ATOM 616 C CA . THR A 1 80 ? 2.877 5.377 6.416 1.00 91.75 80 THR A CA 1
ATOM 617 C C . THR A 1 80 ? 1.873 4.799 5.421 1.00 91.75 80 THR A C 1
ATOM 619 O O . THR A 1 80 ? 0.824 4.288 5.812 1.00 91.75 80 THR A O 1
ATOM 622 N N . GLU A 1 81 ? 2.241 4.759 4.138 1.00 93.44 81 GLU A N 1
ATOM 623 C CA . GLU A 1 81 ? 1.439 4.198 3.042 1.00 93.44 81 GLU A CA 1
ATOM 624 C C . GLU A 1 81 ? 0.893 2.793 3.356 1.00 93.44 81 GLU A C 1
ATOM 626 O O . GLU A 1 81 ? -0.251 2.490 3.023 1.00 93.44 81 GLU A O 1
ATOM 631 N N . GLN A 1 82 ? 1.638 1.959 4.091 1.00 93.31 82 GLN A N 1
ATOM 632 C CA . GLN A 1 82 ? 1.234 0.581 4.412 1.00 93.31 82 GLN A CA 1
ATOM 633 C C . GLN A 1 82 ? -0.060 0.466 5.243 1.00 93.31 82 GLN A C 1
ATOM 635 O O . GLN A 1 82 ? -0.800 -0.519 5.106 1.00 93.31 82 GLN A O 1
ATOM 640 N N . SER A 1 83 ? -0.377 1.470 6.063 1.00 95.56 83 SER A N 1
ATOM 641 C CA . SER A 1 83 ? -1.621 1.506 6.848 1.00 95.56 83 SER A CA 1
ATOM 642 C C . SER A 1 83 ? -2.838 1.689 5.944 1.00 95.56 83 SER A C 1
ATOM 644 O O . SER A 1 83 ? -3.868 1.020 6.095 1.00 95.56 83 SER A O 1
ATOM 646 N N . PHE A 1 84 ? -2.673 2.527 4.922 1.00 96.88 84 PHE A N 1
ATOM 647 C CA . PHE A 1 84 ? -3.687 2.829 3.921 1.00 96.88 84 PHE A CA 1
ATOM 648 C C . PHE A 1 84 ? -3.768 1.759 2.837 1.00 96.88 84 PHE A C 1
ATOM 650 O O . PHE A 1 84 ? -4.870 1.437 2.403 1.00 96.88 84 PHE A O 1
ATOM 657 N N . ALA A 1 85 ? -2.655 1.110 2.491 1.00 96.12 85 ALA A N 1
ATOM 658 C CA . ALA A 1 85 ? -2.663 -0.095 1.670 1.00 96.12 85 ALA A CA 1
ATOM 659 C C . ALA A 1 85 ? -3.510 -1.196 2.330 1.00 96.12 85 ALA A C 1
ATOM 661 O O . ALA A 1 85 ? -4.366 -1.799 1.687 1.00 96.12 85 ALA A O 1
ATOM 662 N N . SER A 1 86 ? -3.328 -1.432 3.634 1.00 96.00 86 SER A N 1
ATOM 663 C CA . SER A 1 86 ? -4.126 -2.411 4.387 1.00 96.00 86 SER A CA 1
ATOM 664 C C . SER A 1 86 ? -5.604 -2.022 4.453 1.00 96.00 86 SER A C 1
ATOM 666 O O . SER A 1 86 ? -6.467 -2.875 4.228 1.00 96.00 86 SER A O 1
ATOM 668 N N . ARG A 1 87 ? -5.896 -0.735 4.686 1.00 97.75 87 ARG A N 1
ATOM 669 C CA . ARG A 1 87 ? -7.258 -0.188 4.674 1.00 97.75 87 ARG A CA 1
ATOM 670 C C . ARG A 1 87 ? -7.941 -0.370 3.321 1.00 97.75 87 ARG A C 1
ATOM 672 O O . ARG A 1 87 ? -9.077 -0.837 3.280 1.00 97.75 87 ARG A O 1
ATOM 679 N N . GLN A 1 88 ? -7.243 -0.065 2.227 1.00 97.06 88 GLN A N 1
ATOM 680 C CA . GLN A 1 88 ? -7.759 -0.235 0.870 1.00 97.06 88 GLN A CA 1
ATOM 681 C C . GLN A 1 88 ? -8.125 -1.698 0.614 1.00 97.06 88 GLN A C 1
ATOM 683 O O . GLN A 1 88 ? -9.253 -1.976 0.226 1.00 97.06 88 GLN A O 1
ATOM 688 N N . ARG A 1 89 ? -7.259 -2.655 0.985 1.00 95.69 89 ARG A N 1
ATOM 689 C CA . ARG A 1 89 ? -7.577 -4.093 0.863 1.00 95.69 89 ARG A CA 1
ATOM 690 C C . ARG A 1 89 ? -8.856 -4.467 1.615 1.00 95.69 89 ARG A C 1
ATOM 692 O O . ARG A 1 89 ? -9.630 -5.287 1.125 1.00 95.69 89 ARG A O 1
ATOM 699 N N . MET A 1 90 ? -9.074 -3.911 2.811 1.00 96.19 90 MET A N 1
ATOM 700 C CA . MET A 1 90 ? -10.297 -4.148 3.593 1.00 96.19 90 MET A CA 1
ATOM 701 C C . MET A 1 90 ? -11.540 -3.603 2.881 1.00 96.19 90 MET A C 1
ATOM 703 O O . MET A 1 90 ? -12.525 -4.334 2.740 1.00 96.19 90 MET A O 1
ATOM 707 N N . ILE A 1 91 ? -11.461 -2.373 2.364 1.00 96.25 91 ILE A N 1
ATOM 708 C CA . ILE A 1 91 ? -12.523 -1.742 1.569 1.00 96.25 91 ILE A CA 1
ATOM 709 C C . ILE A 1 91 ? -12.825 -2.581 0.324 1.00 96.25 91 ILE A C 1
ATOM 711 O O . ILE A 1 91 ? -13.978 -2.935 0.097 1.00 96.25 91 ILE A O 1
ATOM 715 N N . ASP A 1 92 ? -11.811 -2.997 -0.425 1.00 93.25 92 ASP A N 1
ATOM 716 C CA . ASP A 1 92 ? -11.984 -3.789 -1.644 1.00 93.25 92 ASP A CA 1
ATOM 717 C C . ASP A 1 92 ? -12.640 -5.159 -1.375 1.00 93.25 92 ASP A C 1
ATOM 719 O O . ASP A 1 92 ? -13.377 -5.710 -2.201 1.00 93.25 92 ASP A O 1
ATOM 723 N N . ALA A 1 93 ? -12.372 -5.737 -0.199 1.00 91.31 93 ALA A N 1
ATOM 724 C CA . ALA A 1 93 ? -12.860 -7.055 0.191 1.00 91.31 93 ALA A CA 1
ATOM 725 C C . ALA A 1 93 ? -14.259 -7.050 0.825 1.00 91.31 93 ALA A C 1
ATOM 727 O O . ALA A 1 93 ? -14.970 -8.056 0.718 1.00 91.31 93 ALA A O 1
ATOM 728 N N . LYS A 1 94 ? -14.633 -5.980 1.540 1.00 91.81 94 LYS A N 1
ATOM 729 C CA . LYS A 1 94 ? -15.859 -5.920 2.364 1.00 91.81 94 LYS A CA 1
ATOM 730 C C . LYS A 1 94 ? -16.735 -4.688 2.130 1.00 91.81 94 LYS A C 1
ATOM 732 O O . LYS A 1 94 ? -17.857 -4.654 2.623 1.00 91.81 94 LYS A O 1
ATOM 737 N N . GLY A 1 95 ? -16.252 -3.698 1.389 1.00 94.31 95 GLY A N 1
ATOM 738 C CA . GLY A 1 95 ? -16.911 -2.409 1.170 1.00 94.31 95 GLY A CA 1
ATOM 739 C C . GLY A 1 95 ? -16.714 -1.392 2.298 1.00 94.31 95 GLY A C 1
ATOM 740 O O . GLY A 1 95 ? -17.214 -0.278 2.185 1.00 94.31 95 GLY A O 1
ATOM 741 N N . ASN A 1 96 ? -16.008 -1.748 3.375 1.00 94.94 96 ASN A N 1
ATOM 742 C CA . ASN A 1 96 ? -15.662 -0.849 4.476 1.00 94.94 96 ASN A CA 1
ATOM 743 C C . ASN A 1 96 ? -14.383 -1.316 5.190 1.00 94.94 96 ASN A C 1
ATOM 745 O O . ASN A 1 96 ? -13.896 -2.426 4.962 1.00 94.94 96 ASN A O 1
ATOM 749 N N . ALA A 1 97 ? -13.874 -0.465 6.077 1.00 96.88 97 ALA A N 1
ATOM 750 C CA . ALA A 1 97 ? -12.786 -0.782 6.997 1.00 96.88 97 ALA A CA 1
ATOM 751 C C . ALA A 1 97 ? -13.146 -0.363 8.431 1.00 96.88 97 ALA A C 1
ATOM 753 O O . ALA A 1 97 ? -12.301 0.120 9.183 1.00 96.88 97 ALA A O 1
ATOM 754 N N . ASP A 1 98 ? -14.414 -0.530 8.816 1.00 95.88 98 ASP A N 1
ATOM 755 C CA . ASP A 1 98 ? -14.950 0.043 10.057 1.00 95.88 98 ASP A CA 1
ATOM 756 C C . ASP A 1 98 ? -14.306 -0.554 11.314 1.00 95.88 98 ASP A C 1
ATOM 758 O O . ASP A 1 98 ? -14.356 0.041 12.388 1.00 95.88 98 ASP A O 1
ATOM 762 N N . ASN A 1 99 ? -13.652 -1.707 11.194 1.00 96.50 99 ASN A N 1
ATOM 763 C CA . ASN A 1 99 ? -12.898 -2.346 12.263 1.00 96.50 99 ASN A CA 1
ATOM 764 C C . ASN A 1 99 ? -11.401 -1.993 12.283 1.00 96.50 99 ASN A C 1
ATOM 766 O O . ASN A 1 99 ? -10.679 -2.599 13.068 1.00 96.50 99 ASN A O 1
ATOM 770 N N . GLN A 1 100 ? -10.930 -1.042 11.470 1.00 98.12 100 GLN A N 1
ATOM 771 C CA . GLN A 1 100 ? -9.553 -0.542 11.504 1.00 98.12 100 GLN A CA 1
ATOM 772 C C . GLN A 1 100 ? -9.495 0.927 11.908 1.00 98.12 100 GLN A C 1
ATOM 774 O O . GLN A 1 100 ? -10.091 1.785 11.259 1.00 98.12 100 GLN A O 1
ATOM 779 N N . ILE A 1 101 ? -8.682 1.216 12.917 1.00 98.31 101 ILE A N 1
ATOM 780 C CA . ILE A 1 101 ? -8.322 2.563 13.354 1.00 98.31 101 ILE A CA 1
ATOM 781 C C . ILE A 1 101 ? -6.847 2.811 13.046 1.00 98.31 101 ILE A C 1
ATOM 783 O O . ILE A 1 101 ? -6.028 1.937 13.317 1.00 98.31 101 ILE A O 1
ATOM 787 N N . ILE A 1 102 ? -6.520 3.977 12.488 1.00 98.50 102 ILE A N 1
ATOM 788 C CA . ILE A 1 102 ? -5.148 4.408 12.190 1.00 98.50 102 ILE A CA 1
ATOM 789 C C . ILE A 1 102 ? -4.777 5.571 13.106 1.00 98.50 102 ILE A C 1
ATOM 791 O O . ILE A 1 102 ? -5.437 6.620 13.088 1.00 98.50 102 ILE A O 1
ATOM 795 N N . TRP A 1 103 ? -3.713 5.374 13.885 1.00 98.25 103 TRP A N 1
ATOM 796 C CA . TRP A 1 103 ? -3.064 6.380 14.716 1.00 98.25 103 TRP A CA 1
ATOM 797 C C . TRP A 1 103 ? -1.632 6.630 14.265 1.00 98.25 103 TRP A C 1
ATOM 799 O O . TRP A 1 103 ? -0.824 5.707 14.193 1.00 98.25 103 TRP A O 1
ATOM 809 N N . GLU A 1 104 ? -1.293 7.899 14.072 1.00 97.31 104 GLU A N 1
ATOM 810 C CA . GLU A 1 104 ? 0.080 8.315 13.784 1.00 97.31 104 GLU A CA 1
ATOM 811 C C . GLU A 1 104 ? 0.572 9.348 14.785 1.00 97.31 104 GLU A C 1
ATOM 813 O O . GLU A 1 104 ? -0.156 10.274 15.141 1.00 97.31 104 GLU A O 1
ATOM 818 N N . GLN A 1 105 ? 1.815 9.198 15.229 1.00 97.25 105 GLN A N 1
ATOM 819 C CA . GLN A 1 105 ? 2.493 10.157 16.093 1.00 97.25 105 GLN A CA 1
ATOM 820 C C . GLN A 1 105 ? 3.638 10.830 15.339 1.00 97.25 105 GLN A C 1
ATOM 822 O O . GLN A 1 105 ? 4.390 10.156 14.651 1.00 97.25 105 GLN A O 1
ATOM 827 N N . ASP A 1 106 ? 3.818 12.137 15.497 1.00 96.06 106 ASP A N 1
ATOM 828 C CA . ASP A 1 106 ? 4.987 12.844 14.971 1.00 96.06 106 ASP A CA 1
ATOM 829 C C . ASP A 1 106 ? 6.286 12.328 15.614 1.00 96.06 106 ASP A C 1
ATOM 831 O O . ASP A 1 106 ? 6.519 12.534 16.807 1.00 96.06 106 ASP A O 1
ATOM 835 N N . GLY A 1 107 ? 7.122 11.637 14.835 1.00 94.12 107 GLY A N 1
ATOM 836 C CA . GLY A 1 107 ? 8.327 10.982 15.341 1.00 94.12 107 GLY A CA 1
ATOM 837 C C . GLY A 1 107 ? 8.056 9.839 16.330 1.00 94.12 107 GLY A C 1
ATOM 838 O O . GLY A 1 107 ? 6.920 9.459 16.611 1.00 94.12 107 GLY A O 1
ATOM 839 N N . ASP A 1 108 ? 9.131 9.279 16.880 1.00 92.44 108 ASP A N 1
ATOM 840 C CA . ASP A 1 108 ? 9.111 8.156 17.828 1.00 92.44 108 ASP A CA 1
ATOM 841 C C . ASP A 1 108 ? 9.371 8.577 19.289 1.00 92.44 108 ASP A C 1
ATOM 843 O O . ASP A 1 108 ? 9.383 7.747 20.207 1.00 92.44 108 ASP A O 1
ATOM 847 N N . GLN A 1 109 ? 9.533 9.879 19.535 1.00 91.88 109 GLN A N 1
ATOM 848 C CA . GLN A 1 109 ? 9.716 10.417 20.879 1.00 91.88 109 GLN A CA 1
ATOM 849 C C . GLN A 1 109 ? 8.495 10.106 21.742 1.00 91.88 109 GLN A C 1
ATOM 851 O O . GLN A 1 109 ? 7.365 10.314 21.326 1.00 91.88 109 GLN A O 1
ATOM 856 N N . ASN A 1 110 ? 8.701 9.586 22.952 1.00 88.88 110 ASN A N 1
ATOM 857 C CA . ASN A 1 110 ? 7.614 9.216 23.870 1.00 88.88 110 ASN A CA 1
ATOM 858 C C . ASN A 1 110 ? 6.571 8.239 23.293 1.00 88.88 110 ASN A C 1
ATOM 860 O O . ASN A 1 110 ? 5.505 8.076 23.887 1.00 88.88 110 ASN A O 1
ATOM 864 N N . TYR A 1 111 ? 6.884 7.526 22.204 1.00 93.75 111 TYR A N 1
ATOM 865 C CA . TYR A 1 111 ? 5.932 6.656 21.508 1.00 93.75 111 TYR A CA 1
ATOM 866 C C . TYR A 1 111 ? 5.329 5.563 22.407 1.00 93.75 111 TYR A C 1
ATOM 868 O O . TYR A 1 111 ? 4.189 5.138 22.223 1.00 93.75 111 TYR A O 1
ATOM 876 N N . GLY A 1 112 ? 6.044 5.171 23.469 1.00 94.69 112 GLY A N 1
ATOM 877 C CA . GLY A 1 112 ? 5.531 4.283 24.514 1.00 94.69 112 GLY A CA 1
ATOM 878 C C . GLY A 1 112 ? 4.220 4.757 25.163 1.00 94.69 112 GLY A C 1
ATOM 879 O O . GLY A 1 112 ? 3.400 3.922 25.534 1.00 94.69 112 GLY A O 1
ATOM 880 N N . GLN A 1 113 ? 3.966 6.067 25.253 1.00 93.00 113 GLN A N 1
ATOM 881 C CA . GLN A 1 113 ? 2.697 6.594 25.772 1.00 93.00 113 GLN A CA 1
ATOM 882 C C . GLN A 1 113 ? 1.528 6.296 24.825 1.00 93.00 113 GLN A C 1
ATOM 884 O O . GLN A 1 113 ? 0.456 5.885 25.273 1.00 93.00 113 GLN A O 1
ATOM 889 N N . ILE A 1 114 ? 1.745 6.435 23.513 1.00 95.75 114 ILE A N 1
ATOM 890 C CA . ILE A 1 114 ? 0.756 6.069 22.495 1.00 95.75 114 ILE A CA 1
ATOM 891 C C . ILE A 1 114 ? 0.533 4.557 22.479 1.00 95.75 114 ILE A C 1
ATOM 893 O O . ILE A 1 114 ? -0.616 4.125 22.427 1.00 95.75 114 ILE A O 1
ATOM 897 N N . MET A 1 115 ? 1.589 3.751 22.630 1.00 95.56 115 MET A N 1
ATOM 898 C CA . MET A 1 115 ? 1.472 2.291 22.750 1.00 95.56 115 MET A CA 1
ATOM 899 C C . MET A 1 115 ? 0.625 1.863 23.959 1.00 95.56 115 MET A C 1
ATOM 901 O O . MET A 1 115 ? -0.227 0.981 23.833 1.00 95.56 115 MET A O 1
ATOM 905 N N . LEU A 1 116 ? 0.815 2.493 25.125 1.00 96.31 116 LEU A N 1
ATOM 906 C CA . LEU A 1 116 ? -0.002 2.229 26.316 1.00 96.31 116 LEU A CA 1
ATOM 907 C C . LEU A 1 116 ? -1.464 2.620 26.082 1.00 96.31 116 LEU A C 1
ATOM 909 O O . LEU A 1 116 ? -2.362 1.806 26.291 1.00 96.31 116 LEU A O 1
ATOM 913 N N . LYS A 1 117 ? -1.707 3.822 25.547 1.00 96.00 117 LYS A N 1
ATOM 914 C CA . LYS A 1 117 ? -3.058 4.280 25.192 1.00 96.00 117 LYS A CA 1
ATOM 915 C C . LYS A 1 117 ? -3.742 3.339 24.195 1.00 96.00 117 LYS A C 1
ATOM 917 O O . LYS A 1 117 ? -4.943 3.084 24.305 1.00 96.00 117 LYS A O 1
ATOM 922 N N . ALA A 1 118 ? -2.995 2.833 23.217 1.00 97.31 118 ALA A N 1
ATOM 923 C CA . ALA A 1 118 ? -3.495 1.901 22.219 1.00 97.31 118 ALA A CA 1
ATOM 924 C C . ALA A 1 118 ? -3.840 0.543 22.840 1.00 97.31 118 ALA A C 1
ATOM 926 O O . ALA A 1 118 ? -4.893 -0.017 22.539 1.00 97.31 118 ALA A O 1
ATOM 927 N N . THR A 1 119 ? -3.005 0.059 23.762 1.00 97.94 119 THR A N 1
ATOM 928 C CA . THR A 1 119 ? -3.253 -1.177 24.516 1.00 97.94 119 THR A CA 1
ATOM 929 C C . THR A 1 119 ? -4.536 -1.066 25.340 1.00 97.94 119 THR A C 1
ATOM 931 O O . THR A 1 119 ? -5.408 -1.920 25.207 1.00 97.94 119 THR A O 1
ATOM 934 N N . ASP A 1 120 ? -4.715 0.024 26.092 1.00 98.00 120 ASP A N 1
ATOM 935 C CA . ASP A 1 120 ? -5.939 0.276 26.870 1.00 98.00 120 ASP A CA 1
ATOM 936 C C . ASP A 1 120 ? -7.184 0.392 25.979 1.00 98.00 120 ASP A C 1
ATOM 938 O O . ASP A 1 120 ? -8.280 -0.039 26.342 1.00 98.00 120 ASP A O 1
ATOM 942 N N . THR A 1 121 ? -7.034 1.001 24.801 1.00 98.19 121 THR A N 1
ATOM 943 C CA . THR A 1 121 ? -8.127 1.149 23.831 1.00 98.19 121 THR A CA 1
ATOM 944 C C . THR A 1 121 ? -8.519 -0.202 23.240 1.00 98.19 121 THR A C 1
ATOM 946 O O . THR A 1 121 ? -9.709 -0.494 23.124 1.00 98.19 121 THR A O 1
ATOM 949 N N . MET A 1 122 ? -7.536 -1.040 22.907 1.00 98.31 122 MET A N 1
ATOM 950 C CA . MET A 1 122 ? -7.762 -2.386 22.391 1.00 98.31 122 MET A CA 1
ATOM 951 C C . MET A 1 122 ? -8.363 -3.312 23.453 1.00 98.31 122 MET A C 1
ATOM 953 O O . MET A 1 122 ? -9.297 -4.047 23.146 1.00 98.31 122 MET A O 1
ATOM 957 N N . ASP A 1 123 ? -7.890 -3.252 24.702 1.00 98.12 123 ASP A N 1
ATOM 958 C CA . ASP A 1 123 ? -8.452 -4.032 25.812 1.00 98.12 123 ASP A CA 1
ATOM 959 C C . ASP A 1 123 ? -9.943 -3.729 26.007 1.00 98.12 123 ASP A C 1
ATOM 961 O O . ASP A 1 123 ? -10.772 -4.644 25.988 1.00 98.12 123 ASP A O 1
ATOM 965 N N . LYS A 1 124 ? -10.302 -2.438 26.058 1.00 97.94 124 LYS A N 1
ATOM 966 C CA . LYS A 1 124 ? -11.702 -1.996 26.117 1.00 97.94 124 LYS A CA 1
ATOM 967 C C . LYS A 1 124 ? -12.501 -2.479 24.915 1.00 97.94 124 LYS A C 1
ATOM 969 O O . LYS A 1 124 ? -13.588 -3.011 25.094 1.00 97.94 124 LYS A O 1
ATOM 974 N N . TRP A 1 125 ? -11.967 -2.351 23.702 1.00 97.75 125 TRP A N 1
ATOM 975 C CA . TRP A 1 125 ? -12.674 -2.791 22.499 1.00 97.75 125 TRP A CA 1
ATOM 976 C C . TRP A 1 125 ? -12.958 -4.298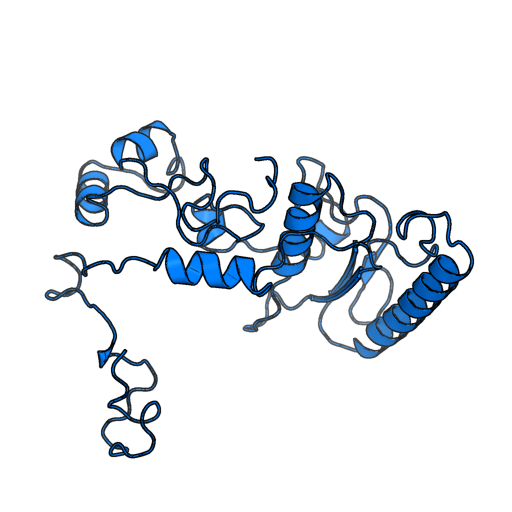 22.516 1.00 97.75 125 TRP A C 1
ATOM 978 O O . TRP A 1 125 ? -14.069 -4.735 22.223 1.00 97.75 125 TRP A O 1
ATOM 988 N N . LEU A 1 126 ? -11.985 -5.108 22.935 1.00 97.00 126 LEU A N 1
ATOM 989 C CA . LEU A 1 126 ? -12.166 -6.551 23.077 1.00 97.00 126 LEU A CA 1
ATOM 990 C C . LEU A 1 126 ? -13.118 -6.908 24.227 1.00 97.00 126 LEU A C 1
ATOM 992 O O . LEU A 1 126 ? -13.829 -7.908 24.139 1.00 97.00 126 LEU A O 1
ATOM 996 N N . ALA A 1 127 ? -13.127 -6.144 25.322 1.00 96.88 127 ALA A N 1
ATOM 997 C CA . ALA A 1 127 ? -14.083 -6.320 26.412 1.00 96.88 127 ALA A CA 1
ATOM 998 C C . ALA A 1 127 ? -15.522 -6.035 25.952 1.00 96.88 127 ALA A C 1
ATOM 1000 O O . ALA A 1 127 ? -16.375 -6.903 26.125 1.00 96.88 127 ALA A O 1
ATOM 1001 N N . GLU A 1 128 ? -15.756 -4.900 25.290 1.00 95.88 128 GLU A N 1
ATOM 1002 C CA . GLU A 1 128 ? -17.072 -4.508 24.764 1.00 95.88 128 GLU A CA 1
ATOM 1003 C C . GLU A 1 128 ? -17.591 -5.497 23.711 1.00 95.88 128 GLU A C 1
ATOM 1005 O O . GLU A 1 128 ? -18.740 -5.931 23.768 1.00 95.88 128 GLU A O 1
ATOM 1010 N N . ALA A 1 129 ? -16.735 -5.947 22.788 1.00 94.44 129 ALA A N 1
ATOM 1011 C CA . ALA A 1 129 ? -17.123 -6.950 21.793 1.00 94.44 129 ALA A CA 1
ATOM 1012 C C . ALA A 1 129 ? -17.489 -8.310 22.426 1.00 94.44 129 ALA A C 1
ATOM 1014 O O . ALA A 1 129 ? -18.273 -9.072 21.863 1.00 94.44 129 ALA A O 1
ATOM 1015 N N . ARG A 1 130 ? -16.932 -8.641 23.602 1.00 94.88 130 ARG A N 1
ATOM 1016 C CA . ARG A 1 130 ? -17.272 -9.871 24.341 1.00 94.88 130 ARG A CA 1
ATOM 1017 C C . ARG A 1 130 ? -18.568 -9.744 25.137 1.00 94.88 130 ARG A C 1
ATOM 1019 O O . ARG A 1 130 ? -19.263 -10.747 25.285 1.00 94.88 130 ARG A O 1
ATOM 1026 N N . SER A 1 131 ? -18.889 -8.560 25.659 1.00 95.31 131 SER A N 1
ATOM 1027 C CA . SER A 1 131 ? -20.146 -8.318 26.381 1.00 95.31 131 SER A CA 1
ATOM 1028 C C . SER A 1 131 ? -21.359 -8.199 25.451 1.00 95.31 131 SER A C 1
ATOM 1030 O O . SER A 1 131 ? -22.477 -8.422 25.915 1.00 95.31 131 SER A O 1
ATOM 1032 N N . HIS A 1 132 ? -21.151 -7.948 24.152 1.00 91.94 132 HIS A N 1
ATOM 1033 C CA . HIS A 1 132 ? -22.214 -7.774 23.152 1.00 91.94 132 HIS A CA 1
ATOM 1034 C C . HIS A 1 132 ? -22.110 -8.782 21.984 1.00 91.94 132 HIS A C 1
ATOM 1036 O O . HIS A 1 132 ? -21.891 -8.394 20.840 1.00 91.94 132 HIS A O 1
ATOM 1042 N N . PRO A 1 133 ? -22.319 -10.097 22.205 1.00 83.81 133 PRO A N 1
ATOM 1043 C CA . PRO A 1 133 ? -22.089 -11.144 21.193 1.00 83.81 133 PRO A CA 1
ATOM 1044 C C . PRO A 1 133 ? -23.002 -11.090 19.947 1.00 83.81 133 PRO A C 1
ATOM 1046 O O . PRO A 1 133 ? -22.844 -11.914 19.047 1.00 83.81 133 PRO A O 1
ATOM 1049 N N . GLY A 1 134 ? -23.971 -10.168 19.898 1.00 88.12 134 GLY A N 1
ATOM 1050 C CA . GLY A 1 134 ? -24.833 -9.916 18.736 1.00 88.12 134 GLY A CA 1
ATOM 1051 C C . GLY A 1 134 ? -24.419 -8.710 17.887 1.00 88.12 134 GLY A C 1
ATOM 1052 O O . GLY A 1 134 ? -24.986 -8.517 16.815 1.00 88.12 134 GLY A O 1
ATOM 1053 N N . GLU A 1 135 ? -23.454 -7.919 18.352 1.00 92.00 135 GLU A N 1
ATOM 1054 C CA . GLU A 1 135 ? -22.928 -6.757 17.645 1.00 92.00 135 GLU A CA 1
ATOM 1055 C C . GLU A 1 135 ? -21.719 -7.134 16.784 1.00 92.00 135 GLU A C 1
ATOM 1057 O O . GLU A 1 135 ? -20.947 -8.056 17.069 1.00 92.00 135 GLU A O 1
ATOM 1062 N N . THR A 1 136 ? -21.529 -6.394 15.701 1.00 92.56 136 THR A N 1
ATOM 1063 C CA . THR A 1 136 ? -20.273 -6.386 14.963 1.00 92.56 136 THR A CA 1
ATOM 1064 C C . THR A 1 136 ? -19.187 -5.699 15.788 1.00 92.56 136 THR A C 1
ATOM 1066 O O . THR A 1 136 ? -19.441 -4.806 16.592 1.00 92.56 136 THR A O 1
ATOM 1069 N N . VAL A 1 137 ? -17.923 -6.024 15.515 1.00 93.38 137 VAL A N 1
ATOM 1070 C CA . VAL A 1 137 ? -16.795 -5.332 16.161 1.00 93.38 137 VAL A CA 1
ATOM 1071 C C . VAL A 1 137 ? -16.788 -3.824 15.888 1.00 93.38 137 VAL A C 1
ATOM 1073 O O . VAL A 1 137 ? -16.212 -3.072 16.662 1.00 93.38 137 VAL A O 1
ATOM 1076 N N . ALA A 1 138 ? -17.406 -3.367 14.797 1.00 93.94 138 ALA A N 1
ATOM 1077 C CA . ALA A 1 138 ? -17.538 -1.945 14.506 1.00 93.94 138 ALA A CA 1
ATOM 1078 C C . ALA A 1 138 ? -18.561 -1.259 15.428 1.00 93.94 138 ALA A C 1
ATOM 1080 O O . ALA A 1 138 ? -18.336 -0.114 15.814 1.00 93.94 138 ALA A O 1
ATOM 1081 N N . GLU A 1 139 ? -19.640 -1.958 15.790 1.00 95.06 139 GLU A N 1
ATOM 1082 C CA . GLU A 1 139 ? -20.672 -1.480 16.719 1.00 95.06 139 GLU A CA 1
ATOM 1083 C C . GLU A 1 139 ? -20.151 -1.448 18.161 1.00 95.06 139 GLU A C 1
ATOM 1085 O O . GLU A 1 139 ? -20.319 -0.439 18.839 1.00 95.06 139 GLU A O 1
ATOM 1090 N N . SER A 1 140 ? -19.383 -2.455 18.587 1.00 95.56 140 SER A N 1
ATOM 1091 C CA . SER A 1 140 ? -18.805 -2.510 19.943 1.00 95.56 140 SER A CA 1
ATOM 1092 C C . SER A 1 140 ? -17.519 -1.681 20.119 1.00 95.56 140 SER A C 1
ATOM 1094 O O . SER A 1 140 ? -16.679 -1.963 20.975 1.00 95.56 140 SER A O 1
ATOM 1096 N N . LYS A 1 141 ? -17.307 -0.677 19.267 1.00 95.19 141 LYS A N 1
ATOM 1097 C CA . LYS A 1 141 ? -16.109 0.168 19.259 1.00 95.19 141 LYS A CA 1
ATOM 1098 C C . LYS A 1 141 ? -16.162 1.200 20.398 1.00 95.19 141 LYS A C 1
ATOM 1100 O O . LYS A 1 141 ? -17.107 1.986 20.460 1.00 95.19 141 LYS A O 1
ATOM 1105 N N . PRO A 1 142 ? -15.140 1.284 21.272 1.00 96.12 142 PRO A N 1
ATOM 1106 C CA . PRO A 1 142 ? -15.120 2.281 22.335 1.00 96.12 142 PRO A CA 1
ATOM 1107 C C . PRO A 1 142 ? -14.900 3.682 21.754 1.00 96.12 142 PRO A C 1
ATOM 1109 O O . PRO A 1 142 ? -14.219 3.843 20.744 1.00 96.12 142 PRO A O 1
ATOM 1112 N N . ALA A 1 143 ? -15.381 4.720 22.442 1.00 94.81 143 ALA A N 1
ATOM 1113 C CA . ALA A 1 143 ? -15.286 6.110 21.972 1.00 94.81 143 ALA A CA 1
ATOM 1114 C C . ALA A 1 143 ? -13.849 6.575 21.649 1.00 94.81 143 ALA A C 1
ATOM 1116 O O . ALA A 1 143 ? -13.650 7.435 20.797 1.00 94.81 143 ALA A O 1
ATOM 1117 N N . ALA A 1 144 ? -12.843 6.002 22.320 1.00 94.56 144 ALA A N 1
ATOM 1118 C CA . ALA A 1 144 ? -11.436 6.306 22.071 1.00 94.56 144 ALA A CA 1
ATOM 1119 C C . ALA A 1 144 ? -10.885 5.666 20.783 1.00 94.56 144 ALA A C 1
ATOM 1121 O O . ALA A 1 144 ? -9.892 6.158 20.256 1.00 94.56 144 ALA A O 1
ATOM 1122 N N . ALA A 1 145 ? -11.497 4.594 20.270 1.00 97.31 145 ALA A N 1
ATOM 1123 C CA . ALA A 1 145 ? -11.059 3.889 19.067 1.00 97.31 145 ALA A CA 1
ATOM 1124 C C . ALA A 1 145 ? -11.524 4.633 17.808 1.00 97.31 145 ALA A C 1
ATOM 1126 O O . ALA A 1 145 ? -12.395 4.182 17.074 1.00 97.31 145 ALA A O 1
ATOM 1127 N N . VAL A 1 146 ? -10.939 5.797 17.559 1.00 97.88 146 VAL A N 1
ATOM 1128 C CA . VAL A 1 146 ? -11.242 6.651 16.410 1.00 97.88 146 VAL A CA 1
ATOM 1129 C C . VAL A 1 146 ? -9.947 7.086 15.739 1.00 97.88 146 VAL A C 1
ATOM 1131 O O . VAL A 1 146 ? -8.937 7.296 16.416 1.00 97.88 146 VAL A O 1
ATOM 1134 N N . ASP A 1 147 ? -9.962 7.202 14.412 1.00 98.62 147 ASP A N 1
ATOM 1135 C CA . ASP A 1 147 ? -8.818 7.688 13.638 1.00 98.62 147 ASP A CA 1
ATOM 1136 C C . ASP A 1 147 ? -8.299 9.002 14.230 1.00 98.62 147 ASP A C 1
ATOM 1138 O O . ASP A 1 147 ? -9.076 9.914 14.528 1.00 98.62 147 ASP A O 1
ATOM 1142 N N . SER A 1 148 ? -6.992 9.063 14.475 1.00 98.62 148 SER A N 1
ATOM 1143 C CA . SER A 1 148 ? -6.373 10.154 15.228 1.00 98.62 148 SER A CA 1
ATOM 1144 C C . SER A 1 148 ? -4.920 10.344 14.827 1.00 98.62 148 SER A C 1
ATOM 1146 O O . SER A 1 148 ? -4.282 9.433 14.310 1.00 98.62 148 SER A O 1
ATOM 1148 N N . CYS A 1 149 ? -4.369 11.509 15.134 1.00 98.31 149 CYS A N 1
ATOM 1149 C CA . CYS A 1 149 ? -2.938 11.729 15.053 1.00 98.31 149 CYS A CA 1
ATOM 1150 C C . CYS A 1 149 ? -2.437 12.632 16.181 1.00 98.31 149 CYS A C 1
ATOM 1152 O O . CYS A 1 149 ? -3.197 13.417 16.761 1.00 98.31 149 CYS A O 1
ATOM 1154 N N . PHE A 1 150 ? -1.158 12.489 16.507 1.00 98.25 150 PHE A N 1
ATOM 1155 C CA . PHE A 1 150 ? -0.558 12.960 17.748 1.00 98.25 150 PHE A CA 1
ATOM 1156 C C . PHE A 1 150 ? 0.736 13.730 17.485 1.00 98.25 150 PHE A C 1
ATOM 1158 O O . PHE A 1 150 ? 1.467 13.430 16.543 1.00 98.25 150 PHE A O 1
ATOM 1165 N N . ALA A 1 151 ? 1.035 14.717 18.324 1.00 97.31 151 ALA A N 1
ATOM 1166 C CA . ALA A 1 151 ? 2.340 15.367 18.337 1.00 97.31 151 ALA A CA 1
ATOM 1167 C C . ALA A 1 151 ? 3.381 14.480 19.044 1.00 97.31 151 ALA A C 1
ATOM 1169 O O . ALA A 1 151 ? 3.035 13.476 19.668 1.00 97.31 151 ALA A O 1
ATOM 1170 N N . ALA A 1 152 ? 4.656 14.869 18.975 1.00 95.31 152 ALA A N 1
ATOM 1171 C CA . ALA A 1 152 ? 5.780 14.125 19.557 1.00 95.31 152 ALA A CA 1
ATOM 1172 C C . ALA A 1 152 ? 5.720 13.970 21.094 1.00 95.31 152 ALA A C 1
ATOM 1174 O O . ALA A 1 152 ? 6.404 13.133 21.679 1.00 95.31 152 ALA A O 1
ATOM 1175 N N . ASP A 1 153 ? 4.906 14.778 21.773 1.00 94.38 153 ASP A N 1
ATOM 1176 C CA . ASP A 1 153 ? 4.642 14.678 23.212 1.00 94.38 153 ASP A CA 1
ATOM 1177 C C . ASP A 1 153 ? 3.394 13.835 23.545 1.00 94.38 153 ASP A C 1
ATOM 1179 O O . ASP A 1 153 ? 3.007 13.737 24.708 1.00 94.38 153 ASP A O 1
ATOM 1183 N N . GLY A 1 154 ? 2.756 13.231 22.537 1.00 93.94 154 GLY A N 1
ATOM 1184 C CA . GLY A 1 154 ? 1.545 12.424 22.677 1.00 93.94 154 GLY A CA 1
ATOM 1185 C C . GLY A 1 154 ? 0.241 13.228 22.736 1.00 93.94 154 GLY A C 1
ATOM 1186 O O . GLY A 1 154 ? -0.836 12.636 22.866 1.00 93.94 154 GLY A O 1
ATOM 1187 N N . THR A 1 155 ? 0.290 14.560 22.622 1.00 96.00 155 THR A N 1
ATOM 1188 C CA . THR A 1 155 ? -0.925 15.386 22.557 1.00 96.00 155 THR A CA 1
ATOM 1189 C C . THR A 1 155 ? -1.695 15.134 21.260 1.00 96.00 155 THR A C 1
ATOM 1191 O O . THR A 1 155 ? -1.116 14.898 20.202 1.00 96.00 155 THR A O 1
ATOM 1194 N N . VAL A 1 156 ? -3.029 15.151 21.329 1.00 97.81 156 VAL A N 1
ATOM 1195 C CA . VAL A 1 156 ? -3.889 14.939 20.152 1.00 97.81 156 VAL A CA 1
ATOM 1196 C C . VAL A 1 156 ? -3.822 16.171 19.251 1.00 97.81 156 VAL A C 1
ATOM 1198 O O . VAL A 1 156 ? -4.189 17.263 19.677 1.00 97.81 156 VAL A O 1
ATOM 1201 N N . ILE A 1 157 ? -3.423 15.981 17.993 1.00 98.31 157 ILE A N 1
ATOM 1202 C CA . ILE A 1 157 ? -3.481 17.017 16.951 1.00 98.31 157 ILE A CA 1
ATOM 1203 C C . ILE A 1 157 ? -4.888 17.068 16.356 1.00 98.31 157 ILE A C 1
ATOM 1205 O O . ILE A 1 157 ? -5.494 18.132 16.249 1.00 98.31 157 ILE A O 1
ATOM 1209 N N . ALA A 1 158 ? -5.414 15.908 15.965 1.00 98.69 158 ALA A N 1
ATOM 1210 C CA . ALA A 1 158 ? -6.777 15.758 15.483 1.00 98.69 158 ALA A CA 1
ATOM 1211 C C . ALA A 1 158 ? -7.272 14.332 15.729 1.00 98.69 158 ALA A C 1
ATOM 1213 O O . ALA A 1 158 ? -6.491 13.385 15.809 1.00 98.69 158 ALA A O 1
ATOM 1214 N N . SER A 1 159 ? -8.586 14.196 15.868 1.00 98.50 159 SER A N 1
ATOM 1215 C CA . SER A 1 159 ? -9.263 12.929 16.114 1.00 98.50 159 SER A CA 1
ATOM 1216 C C . SER A 1 159 ? -10.680 13.018 15.569 1.00 98.50 159 SER A C 1
ATOM 1218 O O . SER A 1 159 ? -11.338 14.045 15.753 1.00 98.50 159 SER A O 1
ATOM 1220 N N . GLY A 1 160 ? -11.145 11.981 14.877 1.00 97.62 160 GLY A N 1
ATOM 1221 C CA . GLY A 1 160 ? -12.506 11.950 14.352 1.00 97.62 160 GLY A CA 1
ATOM 1222 C C . GLY A 1 160 ? -12.637 11.382 12.941 1.00 97.62 160 GLY A C 1
ATOM 1223 O O . GLY A 1 160 ? -11.649 11.028 12.295 1.00 97.62 160 GLY A O 1
ATOM 1224 N N . PRO A 1 161 ? -13.877 11.314 12.430 1.00 95.88 161 PRO A N 1
ATOM 1225 C CA . PRO A 1 161 ? -14.118 10.938 11.047 1.00 95.88 161 PRO A CA 1
ATOM 1226 C C . PRO A 1 161 ? -13.458 11.942 10.094 1.00 95.88 161 PRO A C 1
ATOM 1228 O O . PRO A 1 161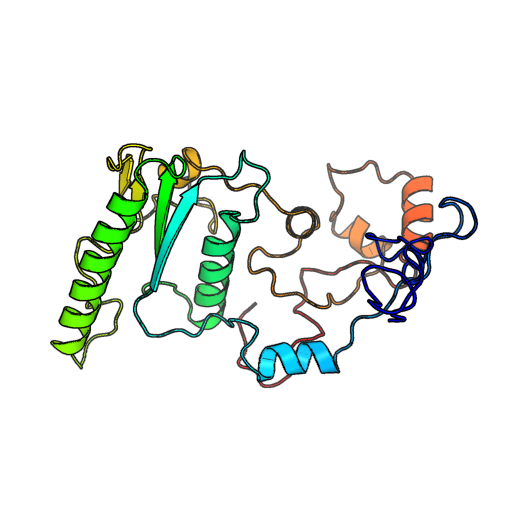 ? -13.506 13.152 10.307 1.00 95.88 161 PRO A O 1
ATOM 1231 N N . GLY A 1 162 ? -12.853 11.428 9.026 1.00 97.38 162 GLY A N 1
ATOM 1232 C CA . GLY A 1 162 ? -12.287 12.248 7.956 1.00 97.38 162 GLY A CA 1
ATOM 1233 C C . GLY A 1 162 ? -10.954 12.928 8.275 1.00 97.38 162 GLY A C 1
ATOM 1234 O O . GLY A 1 162 ? -10.443 13.661 7.432 1.00 97.38 162 GLY A O 1
ATOM 1235 N N . VAL A 1 163 ? -10.319 12.668 9.428 1.00 98.62 163 VAL A N 1
ATOM 1236 C CA . VAL A 1 163 ? -8.964 13.204 9.682 1.00 98.62 163 VAL A CA 1
ATOM 1237 C C . VAL A 1 163 ? -7.929 12.708 8.662 1.00 98.62 163 VAL A C 1
ATOM 1239 O O . VAL A 1 163 ? -6.945 13.405 8.410 1.00 98.62 163 VAL A O 1
ATOM 1242 N N . TRP A 1 164 ? -8.200 11.559 8.035 1.00 98.25 164 TRP A N 1
ATOM 1243 C CA . TRP A 1 164 ? -7.413 10.938 6.966 1.00 98.25 164 TRP A CA 1
ATOM 1244 C C . TRP A 1 164 ? -8.059 11.037 5.569 1.00 9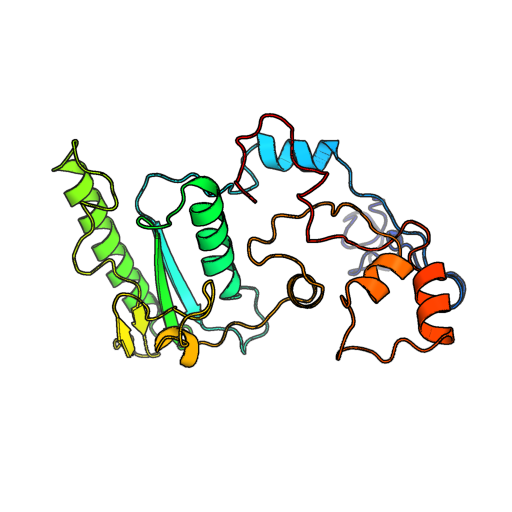8.25 164 TRP A C 1
ATOM 1246 O O . TRP A 1 164 ? -7.629 10.350 4.642 1.00 98.25 164 TRP A O 1
ATOM 1256 N N . ASP A 1 165 ? -9.109 11.850 5.396 1.00 98.31 165 ASP A N 1
ATOM 1257 C CA . ASP A 1 165 ? -9.719 12.067 4.076 1.00 98.31 165 ASP A CA 1
ATOM 1258 C C . ASP A 1 165 ? -8.689 12.637 3.079 1.00 98.31 165 ASP A C 1
ATOM 1260 O O . ASP A 1 165 ? -7.720 13.295 3.471 1.00 98.31 165 ASP A O 1
ATOM 1264 N N . GLY A 1 166 ? -8.887 12.363 1.787 1.00 96.50 166 GLY A N 1
ATOM 1265 C CA . GLY A 1 166 ? -7.966 12.743 0.711 1.00 96.50 166 GLY A CA 1
ATOM 1266 C C . GLY A 1 166 ? -6.823 11.755 0.440 1.00 96.50 166 GLY A C 1
ATOM 1267 O O . GLY A 1 166 ? -6.042 11.995 -0.474 1.00 96.50 166 GLY A O 1
ATOM 1268 N N . ILE A 1 167 ? -6.705 10.660 1.207 1.00 96.12 167 ILE A N 1
ATOM 1269 C CA . ILE A 1 167 ? -5.721 9.590 0.941 1.00 96.12 167 ILE A CA 1
ATOM 1270 C C . ILE A 1 167 ? -6.329 8.470 0.085 1.00 96.12 167 ILE A C 1
ATOM 1272 O O . ILE A 1 167 ? -5.751 8.081 -0.924 1.00 96.12 167 ILE A O 1
ATOM 1276 N N . LEU A 1 168 ? -7.494 7.948 0.487 1.00 96.56 168 LEU A N 1
ATOM 1277 C CA . LEU A 1 168 ? -8.194 6.840 -0.192 1.00 96.56 168 LEU A CA 1
ATOM 1278 C C . LEU A 1 168 ? -9.500 7.279 -0.874 1.00 96.56 168 LEU A C 1
ATOM 1280 O O . LEU A 1 168 ? -10.310 6.449 -1.276 1.00 96.56 168 LEU A O 1
ATOM 1284 N N . ASN A 1 169 ? -9.770 8.583 -0.921 1.00 95.69 169 ASN A N 1
ATOM 1285 C CA . ASN A 1 169 ? -10.999 9.136 -1.475 1.00 95.69 169 ASN A CA 1
ATOM 1286 C C . ASN A 1 169 ? -10.762 10.540 -2.043 1.00 95.69 169 ASN A C 1
ATOM 1288 O O . ASN A 1 169 ? -9.780 11.194 -1.704 1.00 95.69 169 ASN A O 1
ATOM 1292 N N . ASP A 1 170 ? -11.708 11.022 -2.846 1.00 96.12 170 ASP A N 1
ATOM 1293 C CA . ASP A 1 170 ? -11.629 12.328 -3.517 1.00 96.12 170 ASP A CA 1
ATOM 1294 C C . ASP A 1 170 ? -12.095 13.507 -2.638 1.00 96.12 170 ASP A C 1
ATOM 1296 O O . ASP A 1 170 ? -12.485 14.564 -3.140 1.00 96.12 170 ASP A O 1
ATOM 1300 N N . LYS A 1 171 ? -12.129 13.340 -1.310 1.00 97.81 171 LYS A N 1
ATOM 1301 C CA . LYS A 1 171 ? -12.542 14.413 -0.396 1.00 97.81 171 LYS A CA 1
ATOM 1302 C C . LYS A 1 171 ? -11.387 15.371 -0.105 1.00 97.81 171 LYS A C 1
ATOM 1304 O O . LYS A 1 171 ? -10.220 15.090 -0.364 1.00 97.81 171 LYS A O 1
ATOM 1309 N N . ALA A 1 172 ? -11.722 16.514 0.493 1.00 98.00 172 ALA A N 1
ATOM 1310 C CA . ALA A 1 172 ? -10.725 17.470 0.956 1.00 98.00 172 ALA A CA 1
ATOM 1311 C C . ALA A 1 172 ? -9.766 16.820 1.964 1.00 98.00 172 ALA A C 1
ATOM 1313 O O . ALA A 1 172 ? -10.207 16.129 2.882 1.00 98.00 172 ALA A O 1
ATOM 1314 N N . THR A 1 173 ? -8.467 17.096 1.823 1.00 98.25 173 THR A N 1
ATOM 1315 C CA . THR A 1 173 ? -7.439 16.495 2.677 1.00 98.25 173 THR A CA 1
ATOM 1316 C C . THR A 1 173 ? -7.694 16.812 4.154 1.00 98.25 173 THR A C 1
ATOM 1318 O O . THR A 1 173 ? -7.768 17.988 4.546 1.00 98.25 173 THR A O 1
ATOM 1321 N N . GLY A 1 174 ? -7.829 15.762 4.963 1.00 98.44 174 GLY A N 1
ATOM 1322 C CA . GLY A 1 174 ? -8.085 15.841 6.398 1.00 98.44 174 GLY A CA 1
ATOM 1323 C C . GLY A 1 174 ? -6.909 16.419 7.190 1.00 98.44 174 GLY A C 1
ATOM 1324 O O . GLY A 1 174 ? -5.795 16.553 6.683 1.00 98.44 174 GLY A O 1
ATOM 1325 N N . THR A 1 175 ? -7.146 16.797 8.450 1.00 98.62 175 THR A N 1
ATOM 1326 C CA . THR A 1 175 ? -6.121 17.443 9.292 1.00 98.62 175 THR A CA 1
ATOM 1327 C C . THR A 1 175 ? -4.899 16.556 9.518 1.00 98.62 175 THR A C 1
ATOM 1329 O O . THR A 1 175 ? -3.776 17.047 9.423 1.00 98.62 175 THR A O 1
ATOM 1332 N N . CYS A 1 176 ? -5.098 15.259 9.769 1.00 98.38 176 CYS A N 1
ATOM 1333 C CA . CYS A 1 176 ? -3.985 14.333 9.954 1.00 98.38 176 CYS A CA 1
ATOM 1334 C C . CYS A 1 176 ? -3.260 14.069 8.632 1.00 98.38 176 CYS A C 1
ATOM 1336 O O . CYS A 1 176 ? -2.045 14.209 8.588 1.00 98.38 176 CYS A O 1
ATOM 1338 N N . ALA A 1 177 ? -3.990 13.852 7.532 1.00 97.69 177 ALA A N 1
ATOM 1339 C CA . ALA A 1 177 ? -3.390 13.694 6.201 1.00 97.69 177 ALA A CA 1
ATOM 1340 C C . ALA A 1 177 ? -2.574 14.926 5.748 1.00 97.69 177 ALA A C 1
ATOM 1342 O O . ALA A 1 177 ? -1.565 14.793 5.063 1.00 97.69 177 ALA A O 1
ATOM 1343 N N . LYS A 1 178 ? -2.974 16.142 6.152 1.00 97.44 178 LYS A N 1
ATOM 1344 C CA . LYS A 1 178 ? -2.188 17.370 5.926 1.00 97.44 178 LYS A CA 1
ATOM 1345 C C . LYS A 1 178 ? -0.926 17.428 6.785 1.00 97.44 178 LYS A C 1
ATOM 1347 O O . LYS A 1 178 ? 0.097 17.927 6.324 1.00 97.44 178 LYS A O 1
ATOM 1352 N N . ARG A 1 179 ? -1.013 16.991 8.045 1.00 97.19 179 ARG A N 1
ATOM 1353 C CA . ARG A 1 179 ? 0.107 17.029 8.996 1.00 97.19 179 ARG A CA 1
ATOM 1354 C C . ARG A 1 179 ? 1.154 15.951 8.715 1.00 97.19 179 ARG A C 1
ATOM 1356 O O . ARG A 1 179 ? 2.334 16.186 8.981 1.00 97.19 179 ARG A O 1
ATOM 1363 N N . PHE A 1 180 ? 0.706 14.823 8.178 1.00 96.25 180 PHE A N 1
ATOM 1364 C CA . PHE A 1 180 ? 1.488 13.629 7.888 1.00 96.25 180 PHE A CA 1
ATOM 1365 C C . PHE A 1 180 ? 1.309 13.240 6.412 1.00 96.25 180 PHE A C 1
ATOM 1367 O O . PHE A 1 180 ? 0.536 12.334 6.093 1.00 96.25 180 PHE A O 1
ATOM 1374 N N . PRO A 1 181 ? 1.951 13.973 5.480 1.00 93.69 181 PRO A N 1
ATOM 1375 C CA . PRO A 1 181 ? 1.856 13.670 4.058 1.00 93.69 181 PRO A CA 1
ATOM 1376 C C . PRO A 1 181 ? 2.372 12.267 3.737 1.00 93.69 181 PRO A C 1
ATOM 1378 O O . PRO A 1 181 ? 3.461 11.883 4.148 1.00 93.69 181 PRO A O 1
ATOM 1381 N N . ILE A 1 182 ? 1.625 11.524 2.928 1.00 90.62 182 ILE A N 1
ATOM 1382 C CA . ILE A 1 182 ? 2.050 10.202 2.464 1.00 90.62 182 ILE A CA 1
ATOM 1383 C C . ILE A 1 182 ? 2.759 10.354 1.126 1.00 90.62 182 ILE A C 1
ATOM 1385 O O . ILE A 1 182 ? 2.193 10.886 0.167 1.00 90.62 182 ILE A O 1
ATOM 1389 N N . TYR A 1 183 ? 3.994 9.864 1.053 1.00 88.50 183 TYR A N 1
ATOM 1390 C CA . TYR A 1 183 ? 4.754 9.855 -0.188 1.00 88.50 183 TYR A CA 1
ATOM 1391 C C . TYR A 1 183 ? 4.407 8.637 -1.044 1.00 88.50 183 TYR A C 1
ATOM 1393 O O . TYR A 1 183 ? 4.093 7.552 -0.558 1.00 88.50 183 TYR A O 1
ATOM 1401 N N . SER A 1 184 ? 4.449 8.836 -2.358 1.00 88.94 184 SER A N 1
ATOM 1402 C CA . SER A 1 184 ? 4.135 7.792 -3.327 1.00 88.94 184 SER A CA 1
ATOM 1403 C C . SER A 1 184 ? 5.322 6.848 -3.532 1.00 88.94 184 SER A C 1
ATOM 1405 O O . SER A 1 184 ? 6.481 7.232 -3.377 1.00 88.94 184 SER A O 1
ATOM 1407 N N . THR A 1 185 ? 5.046 5.616 -3.954 1.00 88.50 185 THR A N 1
ATOM 1408 C CA . THR A 1 185 ? 6.082 4.666 -4.375 1.00 88.50 185 THR A CA 1
ATOM 1409 C C . THR A 1 185 ? 6.278 4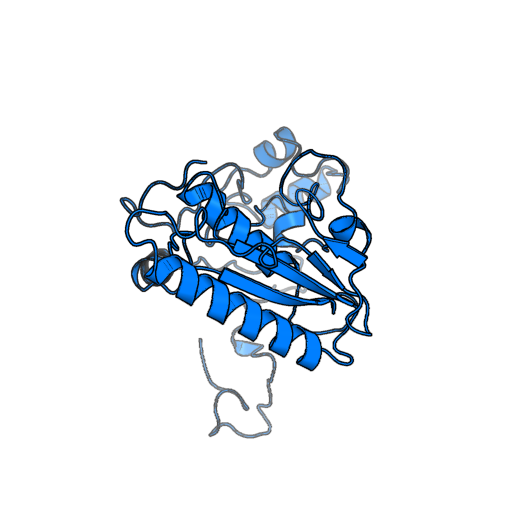.730 -5.885 1.00 88.50 185 THR A C 1
ATOM 1411 O O . THR A 1 185 ? 5.371 5.104 -6.628 1.00 88.50 185 THR A O 1
ATOM 1414 N N . SER A 1 186 ? 7.431 4.281 -6.386 1.00 89.94 186 SER A N 1
ATOM 1415 C CA . SER A 1 186 ? 7.662 4.175 -7.837 1.00 89.94 186 SER A CA 1
ATOM 1416 C C . SER A 1 186 ? 6.585 3.345 -8.552 1.00 89.94 186 SER A C 1
ATOM 1418 O O . SER A 1 186 ? 6.240 3.635 -9.696 1.00 89.94 186 SER A O 1
ATOM 1420 N N . ARG A 1 187 ? 6.002 2.352 -7.866 1.00 89.12 187 ARG A N 1
ATOM 1421 C CA . ARG A 1 187 ? 4.892 1.541 -8.379 1.00 89.12 187 ARG A CA 1
ATOM 1422 C C . ARG A 1 187 ? 3.598 2.346 -8.490 1.00 89.12 187 ARG A C 1
ATOM 1424 O O . ARG A 1 187 ? 2.945 2.251 -9.524 1.00 89.12 187 ARG A O 1
ATOM 1431 N N . ILE A 1 188 ? 3.256 3.144 -7.477 1.00 91.56 188 ILE A N 1
ATOM 1432 C CA . ILE A 1 188 ? 2.057 3.997 -7.495 1.00 91.56 188 ILE A CA 1
ATOM 1433 C C . ILE A 1 188 ? 2.211 5.126 -8.522 1.00 91.56 188 ILE A C 1
ATOM 1435 O O . ILE A 1 188 ? 1.313 5.358 -9.326 1.00 91.56 188 ILE A O 1
ATOM 1439 N N . VAL A 1 189 ? 3.385 5.763 -8.595 1.00 89.38 189 VAL A N 1
ATOM 1440 C CA . VAL A 1 189 ? 3.689 6.786 -9.615 1.00 89.38 189 VAL A CA 1
ATOM 1441 C C . VAL A 1 189 ? 3.544 6.235 -11.040 1.00 89.38 189 VAL A C 1
ATOM 1443 O O . VAL A 1 189 ? 3.120 6.968 -11.940 1.00 89.38 189 VAL A O 1
ATOM 1446 N N . ALA A 1 190 ? 3.850 4.948 -11.241 1.00 87.06 190 ALA A N 1
ATOM 1447 C CA . ALA A 1 190 ? 3.665 4.231 -12.503 1.00 87.06 190 ALA A CA 1
ATOM 1448 C C . ALA A 1 190 ? 2.206 3.805 -12.788 1.00 87.06 190 ALA A C 1
ATOM 1450 O O . ALA A 1 190 ? 1.964 3.126 -13.783 1.00 87.06 190 ALA A O 1
ATOM 1451 N N . GLY A 1 191 ? 1.244 4.180 -11.938 1.00 88.94 191 GLY A N 1
ATOM 1452 C CA . GLY A 1 191 ? -0.179 3.851 -12.078 1.00 88.94 191 GLY A CA 1
ATOM 1453 C C . GLY A 1 191 ? -0.618 2.606 -11.306 1.00 88.94 191 GLY A C 1
ATOM 1454 O O . GLY A 1 191 ? -1.764 2.186 -11.437 1.00 88.94 191 GLY A O 1
ATOM 1455 N N . GLY A 1 192 ? 0.278 2.002 -10.522 1.00 91.69 192 GLY A N 1
ATOM 1456 C CA . GLY A 1 192 ? -0.063 0.905 -9.631 1.00 91.69 192 GLY A CA 1
ATOM 1457 C C . GLY A 1 192 ? -0.985 1.357 -8.495 1.00 91.69 192 GLY A C 1
ATOM 1458 O O . GLY A 1 192 ? -0.926 2.511 -8.070 1.00 91.69 192 GLY A O 1
ATOM 1459 N N . PRO A 1 193 ? -1.828 0.459 -7.983 1.00 92.88 193 PRO A N 1
ATOM 1460 C CA . PRO A 1 193 ? -2.822 0.822 -6.987 1.00 92.88 193 PRO A CA 1
ATOM 1461 C C . PRO A 1 193 ? -2.228 0.739 -5.561 1.00 92.88 193 PRO A C 1
ATOM 1463 O O . PRO A 1 193 ? -1.254 0.010 -5.326 1.00 92.88 193 PRO A O 1
ATOM 1466 N N . ILE A 1 194 ? -2.762 1.526 -4.617 1.00 93.88 194 ILE A N 1
ATOM 1467 C CA . ILE A 1 194 ? -2.179 1.709 -3.269 1.00 93.88 194 ILE A CA 1
ATOM 1468 C C . ILE A 1 194 ? -2.197 0.430 -2.429 1.00 93.88 194 ILE A C 1
ATOM 1470 O O . ILE A 1 194 ? -1.331 0.214 -1.592 1.00 93.88 194 ILE A O 1
ATOM 1474 N N . GLU A 1 195 ? -3.130 -0.486 -2.674 1.00 92.81 195 GLU A N 1
ATOM 1475 C CA . GLU A 1 195 ? -3.157 -1.776 -1.999 1.00 92.81 195 GLU A CA 1
ATOM 1476 C C . GLU A 1 195 ? -1.953 -2.657 -2.352 1.00 92.81 195 GLU A C 1
ATOM 1478 O O . GLU A 1 195 ? -1.734 -3.675 -1.695 1.00 92.81 195 GLU A O 1
ATOM 1483 N N . GLY A 1 196 ? -1.169 -2.321 -3.383 1.00 88.88 196 GLY A N 1
ATOM 1484 C CA . GLY A 1 196 ? 0.136 -2.931 -3.650 1.00 88.88 196 GLY A CA 1
ATOM 1485 C C . GLY A 1 196 ? 0.106 -4.435 -3.953 1.00 88.88 196 GLY A C 1
ATOM 1486 O O . GLY A 1 196 ? 1.141 -5.092 -3.873 1.00 88.88 196 GLY A O 1
ATOM 1487 N N . SER A 1 197 ? -1.060 -4.999 -4.289 1.00 82.25 197 SER A N 1
ATOM 1488 C CA . SER A 1 197 ? -1.251 -6.451 -4.452 1.00 82.25 197 SER A CA 1
ATOM 1489 C C . SER A 1 197 ? -1.083 -6.959 -5.892 1.00 82.25 197 SER A C 1
ATOM 1491 O O . SER A 1 197 ? -1.276 -8.138 -6.167 1.00 82.25 197 SER A O 1
ATOM 1493 N N . VAL A 1 198 ? -0.663 -6.102 -6.829 1.00 91.50 198 VAL A N 1
ATOM 1494 C CA . VAL A 1 198 ? -0.380 -6.507 -8.216 1.00 91.50 198 VAL A CA 1
ATOM 1495 C C . VAL A 1 198 ? 1.033 -7.088 -8.328 1.00 91.50 198 VAL A C 1
ATOM 1497 O O . VAL A 1 198 ? 2.003 -6.360 -8.560 1.00 91.50 198 VAL A O 1
ATOM 1500 N N . PHE A 1 199 ? 1.155 -8.413 -8.186 1.00 92.38 199 PHE A N 1
ATOM 1501 C CA . PHE A 1 199 ? 2.429 -9.124 -8.357 1.00 92.38 199 PHE A CA 1
ATOM 1502 C C . PHE A 1 199 ? 2.837 -9.264 -9.820 1.00 92.38 199 PHE A C 1
ATOM 1504 O O . PHE A 1 199 ? 4.018 -9.129 -10.149 1.00 92.38 199 PHE A O 1
ATOM 1511 N N . LYS A 1 200 ? 1.867 -9.509 -10.705 1.00 93.69 200 LYS A N 1
ATOM 1512 C CA . LYS A 1 200 ? 2.074 -9.570 -12.148 1.00 93.69 200 LYS A CA 1
ATOM 1513 C C . LYS A 1 200 ? 0.963 -8.812 -12.852 1.00 93.69 200 LYS A C 1
ATOM 1515 O O . LYS A 1 200 ? -0.169 -9.272 -12.958 1.00 93.69 200 LYS A O 1
ATOM 1520 N N . CYS A 1 201 ? 1.305 -7.648 -13.380 1.00 93.31 201 CYS A N 1
ATOM 1521 C CA . CYS A 1 201 ? 0.384 -6.893 -14.210 1.00 93.31 201 CYS A CA 1
ATOM 1522 C C . CYS A 1 201 ? 0.098 -7.650 -15.518 1.00 93.31 201 CYS A C 1
ATOM 1524 O O . CYS A 1 201 ? 0.970 -8.313 -16.087 1.00 93.31 201 CYS A O 1
ATOM 1526 N N . GLN A 1 202 ? -1.130 -7.525 -16.012 1.00 94.62 202 GLN A N 1
ATOM 1527 C CA . GLN A 1 202 ? -1.411 -7.797 -17.420 1.00 94.62 202 GLN A CA 1
ATOM 1528 C C . GLN A 1 202 ? -0.743 -6.706 -18.261 1.00 94.62 202 GLN A C 1
ATOM 1530 O O . GLN A 1 202 ? -0.527 -5.601 -17.764 1.00 94.62 202 GLN A O 1
ATOM 1535 N N . LEU A 1 203 ? -0.398 -6.999 -19.514 1.00 95.62 203 LEU A N 1
ATOM 1536 C CA . LEU A 1 203 ? 0.338 -6.060 -20.361 1.00 95.62 203 LEU A CA 1
ATOM 1537 C C . LEU A 1 203 ? -0.568 -5.400 -21.404 1.00 95.62 203 LEU A C 1
ATOM 1539 O O . LEU A 1 203 ? -1.535 -6.000 -21.874 1.00 95.62 203 LEU A O 1
ATOM 1543 N N . LYS A 1 204 ? -0.227 -4.169 -21.781 1.00 96.44 204 LYS A N 1
ATOM 1544 C CA . LYS A 1 204 ? -0.702 -3.487 -22.992 1.00 96.44 204 LYS A CA 1
ATOM 1545 C C . LYS A 1 204 ? 0.497 -3.033 -23.823 1.00 96.44 204 LYS A C 1
ATOM 1547 O O . LYS A 1 204 ? 1.590 -2.872 -23.283 1.00 96.44 204 LYS A O 1
ATOM 1552 N N . SER A 1 205 ? 0.321 -2.857 -25.132 1.00 96.62 205 SER A N 1
ATOM 1553 C CA . SER A 1 205 ? 1.407 -2.364 -25.989 1.00 96.62 205 SER A CA 1
ATOM 1554 C C . SER A 1 205 ? 1.849 -0.959 -25.563 1.00 96.62 205 SER A C 1
ATOM 1556 O O . SER A 1 205 ? 1.085 -0.220 -24.940 1.00 96.62 205 SER A O 1
ATOM 1558 N N . VAL A 1 206 ? 3.077 -0.578 -25.928 1.00 94.31 206 VAL A N 1
ATOM 1559 C CA . VAL A 1 206 ? 3.578 0.791 -25.707 1.00 94.31 206 VAL A CA 1
ATOM 1560 C C . VAL A 1 206 ? 2.673 1.816 -26.400 1.00 94.31 206 VAL A C 1
ATOM 1562 O O . VAL A 1 206 ? 2.333 2.825 -25.793 1.00 94.31 206 VAL A O 1
ATOM 1565 N N . ASP A 1 207 ? 2.195 1.511 -27.611 1.00 93.62 207 ASP A N 1
ATOM 1566 C CA . ASP A 1 207 ? 1.260 2.370 -28.352 1.00 93.62 207 ASP A CA 1
ATOM 1567 C C . ASP A 1 207 ? -0.039 2.604 -27.580 1.00 93.62 207 ASP A C 1
ATOM 1569 O O . ASP A 1 207 ? -0.495 3.737 -27.455 1.00 93.62 207 ASP A O 1
ATOM 1573 N N . GLN A 1 208 ? -0.615 1.541 -27.006 1.00 95.12 208 GLN A N 1
ATOM 1574 C CA . GLN A 1 208 ? -1.826 1.669 -26.202 1.00 95.12 208 GLN A CA 1
ATOM 1575 C C . GLN A 1 208 ? -1.562 2.443 -24.907 1.00 95.12 208 GLN A C 1
ATOM 1577 O O . GLN A 1 208 ? -2.423 3.191 -24.466 1.00 95.12 208 GLN A O 1
ATOM 1582 N N . ALA A 1 209 ? -0.391 2.285 -24.285 1.00 93.00 209 ALA A N 1
ATOM 1583 C CA . ALA A 1 209 ? -0.036 3.050 -23.091 1.00 93.00 209 ALA A CA 1
ATOM 1584 C C . ALA A 1 209 ? 0.083 4.555 -23.374 1.00 93.00 209 ALA A C 1
ATOM 1586 O O . ALA A 1 209 ? -0.393 5.361 -22.578 1.00 93.00 209 ALA A O 1
ATOM 1587 N N . ILE A 1 210 ? 0.650 4.926 -24.527 1.00 90.06 210 ILE A N 1
ATOM 1588 C CA . ILE A 1 210 ? 0.708 6.317 -24.994 1.00 90.06 210 ILE A CA 1
ATOM 1589 C C . ILE A 1 210 ? -0.700 6.839 -25.296 1.00 90.06 210 ILE A C 1
ATOM 1591 O O . ILE A 1 210 ? -1.056 7.917 -24.828 1.00 90.06 210 ILE A O 1
ATOM 1595 N N . ALA A 1 211 ? -1.515 6.066 -26.021 1.00 91.19 211 ALA A N 1
ATOM 1596 C CA . ALA A 1 211 ? -2.890 6.439 -26.358 1.00 91.19 211 ALA A CA 1
ATOM 1597 C C . ALA A 1 211 ? -3.804 6.570 -25.124 1.00 91.19 211 ALA A C 1
ATOM 1599 O O . ALA A 1 211 ? -4.704 7.401 -25.114 1.00 91.19 211 ALA A O 1
ATOM 1600 N N . ASP A 1 212 ? -3.561 5.769 -24.083 1.00 91.00 212 ASP A N 1
ATOM 1601 C CA . ASP A 1 212 ? -4.259 5.843 -22.794 1.00 91.00 212 ASP A CA 1
ATOM 1602 C C . ASP A 1 212 ? -3.754 6.985 -21.892 1.00 91.00 212 ASP A C 1
ATOM 1604 O O . ASP A 1 212 ? -4.267 7.137 -20.781 1.00 91.00 212 ASP A O 1
ATOM 1608 N N . GLU A 1 213 ? -2.764 7.758 -22.353 1.00 88.75 213 GLU A N 1
ATOM 1609 C CA . GLU A 1 213 ? -2.144 8.877 -21.639 1.00 88.75 213 GLU A CA 1
ATOM 1610 C C . GLU A 1 213 ? -1.418 8.495 -20.335 1.00 88.75 213 GLU A C 1
ATOM 1612 O O . GLU A 1 213 ? -1.205 9.340 -19.465 1.00 88.75 213 GLU A O 1
ATOM 1617 N N . ASP A 1 214 ? -0.937 7.252 -20.203 1.00 87.31 214 ASP A N 1
ATOM 1618 C CA . ASP A 1 214 ? -0.229 6.782 -18.994 1.00 87.31 214 ASP A CA 1
ATOM 1619 C C . ASP A 1 214 ? 1.012 7.631 -18.644 1.00 87.31 214 ASP A C 1
ATOM 1621 O O . ASP A 1 214 ? 1.448 7.695 -17.490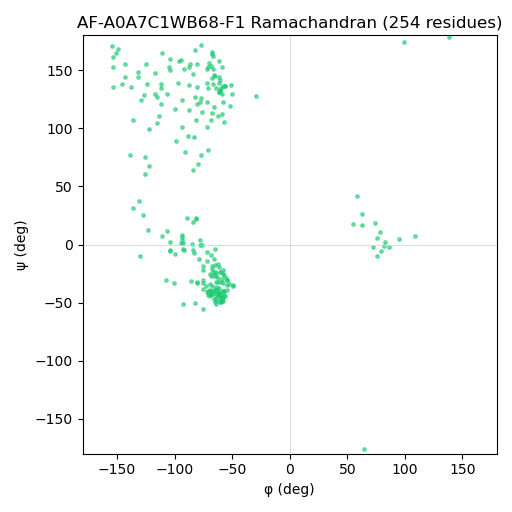 1.00 87.31 214 ASP A O 1
ATOM 1625 N N . TYR A 1 215 ? 1.599 8.265 -19.660 1.00 84.56 215 TYR A N 1
ATOM 1626 C CA . TYR A 1 215 ? 2.820 9.063 -19.575 1.00 84.56 215 TYR A CA 1
ATOM 1627 C C . TYR A 1 215 ? 2.574 10.577 -19.599 1.00 84.56 215 TYR A C 1
ATOM 1629 O O . TYR A 1 215 ? 3.530 11.351 -19.478 1.00 84.56 215 TYR A O 1
ATOM 1637 N N . ASN A 1 216 ? 1.321 11.007 -19.786 1.00 74.50 216 ASN A N 1
ATOM 1638 C CA . ASN A 1 216 ? 0.992 12.400 -20.065 1.00 74.50 216 ASN A CA 1
ATOM 1639 C C . ASN A 1 216 ? 1.439 13.320 -18.911 1.00 74.50 216 ASN A C 1
ATOM 1641 O O . ASN A 1 216 ? 1.247 13.015 -17.733 1.00 74.50 216 ASN A O 1
ATOM 1645 N N . GLY A 1 217 ? 2.120 14.416 -19.258 1.00 65.75 217 GLY A N 1
ATOM 1646 C CA . GLY A 1 217 ? 2.711 15.372 -18.314 1.00 65.75 217 GLY A CA 1
ATOM 1647 C C . GLY A 1 217 ? 3.960 14.899 -17.551 1.00 65.75 217 GLY A C 1
ATOM 1648 O O . GLY A 1 217 ? 4.516 15.687 -16.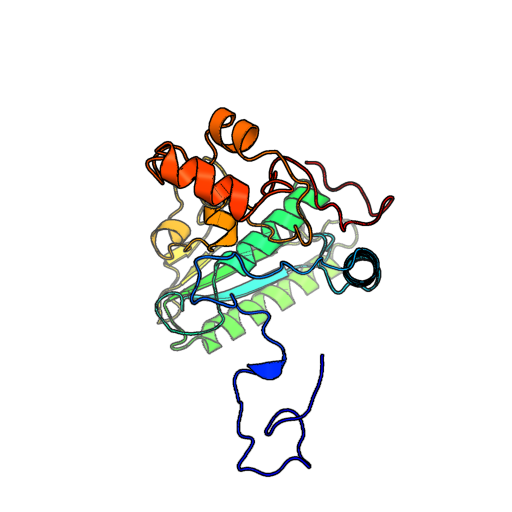789 1.00 65.75 217 GLY A O 1
ATOM 1649 N N . LYS A 1 218 ? 4.422 13.649 -17.732 1.00 63.69 218 LYS A N 1
ATOM 1650 C CA . LYS A 1 218 ? 5.581 13.083 -17.004 1.00 63.69 218 LYS A CA 1
ATOM 1651 C C . LYS A 1 218 ? 6.830 12.917 -17.866 1.00 63.69 218 LYS A C 1
ATOM 1653 O O . LYS A 1 218 ? 7.939 13.011 -17.348 1.00 63.69 218 LYS A O 1
ATOM 1658 N N . ILE A 1 219 ? 6.658 12.665 -19.161 1.00 64.56 219 ILE A N 1
ATOM 1659 C CA . ILE A 1 219 ? 7.742 12.543 -20.140 1.00 64.56 219 ILE A CA 1
ATOM 1660 C C . ILE A 1 219 ? 7.274 13.084 -21.491 1.00 64.56 219 ILE A C 1
ATOM 1662 O O . ILE A 1 219 ? 6.163 12.795 -21.931 1.00 64.56 219 ILE A O 1
ATOM 1666 N N . GLU A 1 220 ? 8.133 13.836 -22.179 1.00 68.88 220 GLU A N 1
ATOM 1667 C CA . GLU A 1 220 ? 7.951 14.080 -23.609 1.00 68.88 220 GLU A CA 1
ATOM 1668 C C . GLU A 1 220 ? 8.281 12.781 -24.347 1.00 68.88 220 GLU A C 1
ATOM 1670 O O . GLU A 1 220 ? 9.448 12.419 -24.523 1.00 68.88 220 GLU A O 1
ATOM 1675 N N . VAL A 1 221 ? 7.254 12.036 -24.754 1.00 66.56 221 VAL A N 1
ATOM 1676 C CA . VAL A 1 221 ? 7.448 10.838 -25.576 1.00 66.56 221 VAL A CA 1
ATOM 1677 C C . VAL A 1 221 ? 7.716 11.283 -27.016 1.00 66.56 221 VAL A C 1
ATOM 1679 O O . VAL A 1 221 ? 6.841 11.264 -27.873 1.00 66.56 221 VAL A O 1
ATOM 1682 N N . GLY A 1 222 ? 8.936 11.751 -27.280 1.00 78.62 222 GLY A N 1
ATOM 1683 C CA . GLY A 1 222 ? 9.425 11.927 -28.646 1.00 78.62 222 GLY A CA 1
ATOM 1684 C C . GLY A 1 222 ? 9.615 10.574 -29.341 1.00 78.62 222 GLY A C 1
ATOM 1685 O O . GLY A 1 222 ? 9.730 9.537 -28.684 1.00 78.62 222 GLY A O 1
ATOM 1686 N N . SER A 1 223 ? 9.730 10.574 -30.672 1.00 82.06 223 SER A N 1
ATOM 1687 C CA . SER A 1 223 ? 9.867 9.346 -31.479 1.00 82.06 223 SER A CA 1
ATOM 1688 C C . SER A 1 223 ? 11.030 8.443 -31.041 1.00 82.06 223 SER A C 1
ATOM 1690 O O . SER A 1 223 ? 10.910 7.220 -31.065 1.00 82.06 223 SER A O 1
ATOM 1692 N N . ALA A 1 224 ? 12.140 9.029 -30.577 1.00 88.00 224 ALA A N 1
ATOM 1693 C CA . ALA A 1 224 ? 13.280 8.283 -30.046 1.00 88.00 224 ALA A CA 1
ATOM 1694 C C . ALA A 1 224 ? 12.984 7.613 -28.690 1.00 88.00 224 ALA A C 1
ATOM 1696 O O . ALA A 1 224 ? 13.393 6.475 -28.464 1.00 88.00 224 ALA A O 1
ATOM 1697 N N . ALA A 1 225 ? 12.257 8.289 -27.793 1.00 87.81 225 ALA A N 1
ATOM 1698 C CA . ALA A 1 225 ? 11.878 7.734 -26.494 1.00 87.81 225 ALA A CA 1
ATOM 1699 C C . ALA A 1 225 ? 10.853 6.603 -26.654 1.00 87.81 225 ALA A C 1
ATOM 1701 O O . ALA A 1 225 ? 10.972 5.566 -26.006 1.00 87.81 225 ALA A O 1
ATOM 1702 N N . GLU A 1 226 ? 9.893 6.769 -27.565 1.00 89.06 226 GLU A N 1
ATOM 1703 C CA . GLU A 1 226 ? 8.939 5.720 -27.923 1.00 89.06 226 GLU A CA 1
ATOM 1704 C C . GLU A 1 226 ? 9.640 4.485 -28.497 1.00 89.06 226 GLU A C 1
ATOM 1706 O O . GLU A 1 226 ? 9.405 3.368 -28.029 1.00 89.06 226 GLU A O 1
ATOM 1711 N N . ALA A 1 227 ? 10.533 4.677 -29.475 1.00 91.69 227 ALA A N 1
ATOM 1712 C CA . ALA A 1 227 ? 11.319 3.589 -30.049 1.00 91.69 227 ALA A CA 1
ATOM 1713 C C . ALA A 1 227 ? 12.108 2.857 -28.956 1.00 91.69 227 ALA A C 1
ATOM 1715 O O . ALA A 1 227 ? 12.060 1.629 -28.864 1.00 91.69 227 ALA A O 1
ATOM 1716 N N . ARG A 1 228 ? 12.736 3.611 -28.047 1.00 91.94 228 ARG A N 1
ATOM 1717 C CA . ARG A 1 228 ? 13.479 3.031 -26.932 1.00 91.94 228 ARG A CA 1
ATOM 1718 C C . ARG A 1 228 ? 12.587 2.263 -25.953 1.00 91.94 228 ARG A C 1
ATOM 1720 O O . ARG A 1 228 ? 12.978 1.199 -25.476 1.00 91.94 228 ARG A O 1
ATOM 1727 N N . LEU A 1 229 ? 11.385 2.753 -25.657 1.00 91.75 229 LEU A N 1
ATOM 1728 C CA . LEU A 1 229 ? 10.417 2.031 -24.827 1.00 91.75 229 LEU A CA 1
ATOM 1729 C C . LEU A 1 229 ? 9.987 0.716 -25.482 1.00 91.75 229 LEU A C 1
ATOM 1731 O O . LEU A 1 229 ? 9.910 -0.298 -24.792 1.00 91.75 229 LEU A O 1
ATOM 1735 N N . LYS A 1 230 ? 9.762 0.711 -26.800 1.00 93.50 230 LYS A N 1
ATOM 1736 C CA . LYS A 1 230 ? 9.427 -0.500 -27.566 1.00 93.50 230 LYS A CA 1
ATOM 1737 C C . LYS A 1 230 ? 10.563 -1.525 -27.558 1.00 93.50 230 LYS A C 1
ATOM 1739 O O . LYS A 1 230 ? 10.291 -2.717 -27.449 1.00 93.50 230 LYS A O 1
ATOM 1744 N N . GLU A 1 231 ? 11.817 -1.078 -27.593 1.00 94.00 231 GLU A N 1
ATOM 1745 C CA . GLU A 1 231 ? 12.986 -1.955 -27.429 1.00 94.00 231 GLU A CA 1
ATOM 1746 C C . GLU A 1 231 ? 13.072 -2.559 -26.018 1.00 94.00 231 GLU A C 1
ATOM 1748 O O . GLU A 1 231 ? 13.372 -3.742 -25.869 1.00 94.00 231 GLU A O 1
ATOM 1753 N N . ILE A 1 232 ? 12.809 -1.765 -24.972 1.00 92.62 232 ILE A N 1
ATOM 1754 C CA . ILE A 1 232 ? 12.893 -2.212 -23.568 1.00 92.62 232 ILE A CA 1
ATOM 1755 C C . ILE A 1 232 ? 11.699 -3.100 -23.172 1.00 92.62 232 ILE A C 1
ATOM 1757 O O . ILE A 1 232 ? 11.841 -3.995 -22.329 1.00 92.62 232 ILE A O 1
ATOM 1761 N N . PHE A 1 233 ? 10.523 -2.841 -23.746 1.00 93.88 233 PHE A N 1
ATOM 1762 C CA . PHE A 1 233 ? 9.254 -3.502 -23.439 1.00 93.88 233 PHE A CA 1
ATOM 1763 C C . PHE A 1 233 ? 8.595 -4.081 -24.701 1.00 93.88 233 PHE A C 1
ATOM 1765 O O . PHE A 1 233 ? 7.460 -3.720 -25.029 1.00 93.88 233 PHE A O 1
ATOM 1772 N N . PRO A 1 234 ? 9.254 -5.023 -25.401 1.00 93.94 234 PRO A N 1
ATOM 1773 C CA . PRO A 1 234 ? 8.740 -5.568 -26.659 1.00 93.94 234 PRO A CA 1
ATOM 1774 C C . PRO A 1 234 ? 7.427 -6.344 -26.475 1.00 93.94 234 PRO A C 1
ATOM 1776 O O . PRO A 1 234 ? 6.632 -6.458 -27.402 1.00 93.94 234 PRO A O 1
ATOM 1779 N N . THR A 1 235 ? 7.170 -6.854 -25.268 1.00 93.56 235 THR A N 1
ATOM 1780 C CA . THR A 1 235 ? 5.930 -7.557 -24.901 1.00 93.56 235 THR A CA 1
ATOM 1781 C C . THR A 1 235 ? 4.865 -6.635 -24.300 1.00 93.56 235 THR A C 1
ATOM 1783 O O . THR A 1 235 ? 3.801 -7.109 -23.908 1.00 93.56 235 THR A O 1
ATOM 1786 N N . GLY A 1 236 ? 5.145 -5.334 -24.197 1.00 94.75 236 GLY A N 1
ATOM 1787 C CA . GLY A 1 236 ? 4.267 -4.348 -23.582 1.00 94.75 236 GLY A CA 1
ATOM 1788 C C . GLY A 1 236 ? 4.628 -3.974 -22.143 1.00 94.75 236 GLY A C 1
ATOM 1789 O O . GLY A 1 236 ? 5.526 -4.538 -21.514 1.00 94.75 236 GLY A O 1
ATOM 1790 N N . VAL A 1 237 ? 3.893 -2.988 -21.638 1.00 94.25 237 VAL A N 1
ATOM 1791 C CA . VAL A 1 237 ? 4.019 -2.380 -20.308 1.00 94.25 237 VAL A CA 1
ATOM 1792 C C . VAL A 1 237 ? 2.812 -2.732 -19.442 1.00 94.25 237 VAL A C 1
ATOM 1794 O O . VAL A 1 237 ? 1.793 -3.201 -19.950 1.00 94.25 237 VAL A O 1
ATOM 1797 N N . CYS A 1 238 ? 2.914 -2.521 -18.128 1.00 94.19 238 CYS A N 1
ATOM 1798 C CA . CYS A 1 238 ? 1.828 -2.840 -17.207 1.00 94.19 238 CYS A CA 1
ATOM 1799 C C . CYS A 1 238 ? 0.531 -2.095 -17.542 1.00 94.19 238 CYS A C 1
ATOM 1801 O O . CYS A 1 238 ? 0.500 -0.875 -17.647 1.00 94.19 238 CYS A O 1
ATOM 1803 N N . ASN A 1 239 ? -0.561 -2.846 -17.620 1.00 94.38 239 ASN A N 1
ATOM 1804 C CA . ASN A 1 239 ? -1.919 -2.339 -17.640 1.00 94.38 239 ASN A CA 1
ATOM 1805 C C . ASN A 1 239 ? -2.511 -2.441 -16.230 1.00 94.38 239 ASN A C 1
ATOM 1807 O O . ASN A 1 239 ? -3.122 -3.449 -15.875 1.00 94.38 239 ASN A O 1
ATOM 1811 N N . TYR A 1 240 ? -2.331 -1.395 -15.424 1.00 91.31 240 TYR A N 1
ATOM 1812 C CA . TYR A 1 240 ? -2.848 -1.357 -14.052 1.00 91.31 240 TYR A CA 1
ATOM 1813 C C . TYR A 1 240 ? -4.373 -1.202 -13.959 1.00 91.31 240 TYR A C 1
ATOM 1815 O O . TYR A 1 240 ? -4.935 -1.371 -12.885 1.00 91.31 240 TYR A O 1
ATOM 1823 N N . ARG A 1 241 ? -5.074 -0.988 -15.084 1.00 89.88 241 ARG A N 1
ATOM 1824 C CA . ARG A 1 241 ? -6.548 -1.060 -15.144 1.00 89.88 241 ARG A CA 1
ATOM 1825 C C . ARG A 1 241 ? -7.071 -2.502 -15.136 1.00 89.88 241 ARG A C 1
ATOM 1827 O O . ARG A 1 241 ? -8.274 -2.732 -15.256 1.00 89.88 241 ARG A O 1
ATOM 1834 N N . LYS A 1 242 ? -6.177 -3.492 -15.091 1.00 91.62 242 LYS A N 1
ATOM 1835 C CA . LYS A 1 242 ? -6.503 -4.917 -15.067 1.00 91.62 242 LYS A CA 1
ATOM 1836 C C . LYS A 1 242 ? -6.008 -5.546 -13.763 1.00 91.62 242 LYS A C 1
ATOM 1838 O O . LYS A 1 242 ? -4.965 -5.140 -13.254 1.00 91.62 242 LYS A O 1
ATOM 1843 N N . PRO A 1 243 ? -6.717 -6.564 -13.246 1.00 89.50 243 PRO A N 1
ATOM 1844 C CA . PRO A 1 243 ? -6.318 -7.236 -12.018 1.00 89.50 243 PRO A CA 1
ATOM 1845 C C . PRO A 1 243 ? -5.006 -8.009 -12.191 1.00 89.50 243 PRO A C 1
ATOM 1847 O O . PRO A 1 243 ? -4.605 -8.354 -13.310 1.00 89.50 243 PRO A O 1
ATOM 1850 N N . ASP A 1 244 ? -4.387 -8.334 -11.056 1.00 92.94 244 ASP A N 1
ATOM 1851 C CA . ASP A 1 244 ? -3.201 -9.185 -10.961 1.00 92.94 244 ASP A CA 1
ATOM 1852 C C . ASP A 1 244 ? -3.392 -10.515 -11.709 1.00 92.94 244 ASP A C 1
ATOM 1854 O O . ASP A 1 244 ? -4.260 -11.322 -11.372 1.00 92.94 244 ASP A O 1
ATOM 1858 N N . ALA A 1 245 ? -2.550 -10.761 -12.713 1.00 94.00 245 ALA A N 1
ATOM 1859 C CA . ALA A 1 245 ? -2.529 -12.009 -13.470 1.00 94.00 245 ALA A CA 1
ATOM 1860 C C . ALA A 1 245 ? -2.063 -13.201 -12.615 1.00 94.00 245 ALA A C 1
ATOM 1862 O O . ALA A 1 245 ? -2.334 -14.348 -12.963 1.00 94.00 245 ALA A O 1
ATOM 1863 N N . GLY A 1 246 ? -1.352 -12.936 -11.512 1.00 93.62 246 GLY A N 1
ATOM 1864 C CA . GLY A 1 246 ? -0.888 -13.933 -10.548 1.00 93.62 246 GLY A CA 1
ATOM 1865 C C . GLY A 1 246 ? -1.906 -14.302 -9.471 1.00 93.62 246 GLY A C 1
ATOM 1866 O O . GLY A 1 246 ? -1.582 -15.109 -8.599 1.00 93.62 246 GLY A O 1
ATOM 1867 N N . ARG A 1 247 ? -3.110 -13.718 -9.500 1.00 91.19 247 ARG A N 1
ATOM 1868 C CA . ARG A 1 247 ? -4.152 -13.984 -8.509 1.00 91.19 247 ARG A CA 1
ATOM 1869 C C . ARG A 1 247 ? -4.915 -15.274 -8.850 1.00 91.19 247 ARG A C 1
ATOM 1871 O O . ARG A 1 247 ? -5.442 -15.383 -9.960 1.00 91.19 247 ARG A O 1
ATOM 1878 N N . PRO A 1 248 ? -5.044 -16.236 -7.915 1.00 89.88 248 PRO A N 1
ATOM 1879 C CA . PRO A 1 248 ? -5.778 -17.471 -8.173 1.00 89.88 248 PRO A CA 1
ATOM 1880 C C . PRO A 1 248 ? -7.248 -17.223 -8.520 1.00 89.88 248 PRO A C 1
ATOM 1882 O O . PRO A 1 248 ? -7.924 -16.407 -7.890 1.00 89.88 248 PRO A O 1
ATOM 1885 N N . SER A 1 249 ? -7.775 -17.999 -9.469 1.00 80.94 249 SER A N 1
ATOM 1886 C CA . SER A 1 249 ? -9.219 -18.049 -9.722 1.00 80.94 249 SER A CA 1
ATOM 1887 C C . SER A 1 249 ? -9.966 -18.634 -8.514 1.00 80.94 249 SER A C 1
ATOM 1889 O O . SER A 1 249 ? -9.445 -19.490 -7.800 1.00 80.94 249 SER A O 1
ATOM 1891 N N . GLY A 1 250 ? -11.178 -18.143 -8.244 1.00 70.00 250 GLY A N 1
ATOM 1892 C CA . GLY A 1 250 ? -12.006 -18.620 -7.126 1.00 70.00 250 GLY A CA 1
ATOM 1893 C C . GLY A 1 250 ? -11.574 -18.132 -5.737 1.00 70.00 250 GLY A C 1
ATOM 1894 O O . GLY A 1 250 ? -12.342 -18.264 -4.785 1.00 70.00 250 GLY A O 1
ATOM 1895 N N . LEU A 1 251 ? -10.405 -17.494 -5.611 1.00 70.06 251 LEU A N 1
ATOM 1896 C CA . LEU A 1 251 ? -10.105 -16.648 -4.462 1.00 70.06 251 LEU A CA 1
ATOM 1897 C C . LEU A 1 251 ? -11.033 -15.442 -4.558 1.00 70.06 251 LEU A C 1
ATOM 1899 O O . LEU A 1 251 ? -10.965 -14.679 -5.517 1.00 70.06 251 LEU A O 1
ATOM 1903 N N . TRP A 1 252 ? -11.954 -15.366 -3.601 1.00 62.53 252 TRP A N 1
ATOM 1904 C CA . TRP A 1 252 ? -13.089 -14.453 -3.554 1.00 62.53 252 TRP A CA 1
ATOM 1905 C C . TRP A 1 252 ? -12.837 -13.119 -4.261 1.00 62.53 252 TRP A C 1
ATOM 1907 O O . TRP A 1 252 ? -11.836 -12.447 -3.994 1.00 62.53 252 TRP A O 1
ATOM 1917 N N . VAL A 1 253 ? -13.758 -12.771 -5.163 1.00 50.50 253 VAL A N 1
ATOM 1918 C CA . VAL A 1 253 ? -13.687 -11.573 -6.002 1.00 50.50 253 VAL A CA 1
ATOM 1919 C C . VAL A 1 253 ? -13.584 -10.349 -5.094 1.00 50.50 253 VAL A C 1
ATOM 1921 O O . VAL A 1 253 ? -14.557 -9.960 -4.454 1.00 50.50 253 VAL A O 1
ATOM 1924 N N . VAL A 1 254 ? -12.385 -9.775 -5.025 1.00 47.50 254 VAL A N 1
ATOM 1925 C CA . VAL A 1 254 ? -12.216 -8.363 -4.692 1.00 47.50 254 VAL A CA 1
ATOM 1926 C C . VAL A 1 254 ? -12.857 -7.623 -5.855 1.00 47.50 254 VAL A C 1
ATOM 1928 O O . VAL A 1 254 ? -12.493 -7.876 -7.007 1.00 47.50 254 VAL A O 1
ATOM 1931 N N . LYS A 1 255 ? -13.901 -6.838 -5.575 1.00 37.09 255 LYS A N 1
ATOM 1932 C CA . LYS A 1 255 ? -14.524 -6.039 -6.629 1.00 37.09 255 LYS A CA 1
ATOM 1933 C C . LYS A 1 255 ? -13.453 -5.079 -7.171 1.00 37.09 255 LYS A C 1
ATOM 1935 O O . LYS A 1 255 ? -12.732 -4.519 -6.350 1.00 37.09 255 LYS A O 1
ATOM 1940 N N . PRO A 1 256 ? -13.301 -4.970 -8.502 1.00 38.66 256 PRO A N 1
ATOM 1941 C CA . PRO A 1 256 ? -12.467 -3.933 -9.092 1.00 38.66 256 PRO A CA 1
ATOM 1942 C C . PRO A 1 256 ? -13.026 -2.542 -8.790 1.00 38.66 256 PRO A C 1
ATOM 1944 O O . PRO A 1 256 ? -14.250 -2.442 -8.521 1.00 38.66 256 PRO A O 1
#

Sequence (256 aa):
MVLKNYPWNPTAPKSSFDPWDHENMVLSPDGGVTPALRTEGSIKAMNAAYLSGQVFTGRISIPVLDIRPYLEAELNMHSTEQSFASRQRMIDAKGNADNQIIWEQDGDQNYGQIMLKATDTMDKWLAEARSHPGETVAESKPAAAVDSCFAADGTVIASGPGVWDGILNDKATGTCAKRFPIYSTSRIVAGGPIEGSVFKCQLKSVDQAIADEDYNGKIEVGSAAEARLKEIFPTGVCNYRKPDAGRPSGLWVVKP

Secondary structure (DSSP, 8-state):
----STTTSTTS-GGG--TT-GGG----TTSSSSPPPPP---HHHHHHHHHTT-S--S---S-EEEEEEE-TTSSSS--THHHHHHHHHHHHHHS--TTEEEEEEESSTTHHHHHHHHHHHHHHHHHHHHH-TTS-TTTT--TT-S-EEE-TTS-EEEESTTTTTTSSSSSPPPHHHHHSPPPPPHHHHTT--TT---SS-EEE-HHHHHHTTTTTTT----HHHHHHHHHH-TT-EEETTS--TTSPTTS-----

Solvent-accessible surface area (backbone atoms only — not comparable to full-atom values): 15071 Å² total; per-residue (Å²): 136,76,70,65,34,14,71,75,17,84,87,33,58,73,89,45,63,40,90,80,48,64,89,71,56,69,63,36,92,63,86,59,76,49,66,42,74,80,84,79,84,57,49,70,57,43,30,46,38,52,76,70,59,77,47,81,70,29,84,74,84,60,80,40,78,48,73,43,51,50,42,80,93,47,100,67,88,62,54,68,52,57,61,53,16,51,42,44,26,13,26,42,52,70,75,46,45,75,39,56,29,52,37,40,24,43,40,64,53,68,43,68,59,52,53,51,54,50,50,57,44,49,51,48,26,57,50,41,37,64,77,35,82,87,56,51,50,52,73,31,49,44,92,78,68,47,33,32,24,26,39,43,85,64,49,77,74,44,72,39,89,56,30,58,29,43,75,90,48,95,49,71,67,11,68,39,35,67,76,54,70,76,76,82,47,78,56,42,76,72,56,38,62,74,52,68,74,62,84,31,59,36,63,37,48,59,67,54,41,57,75,70,45,77,46,68,97,75,56,86,77,44,75,66,53,47,53,49,49,43,68,68,31,74,83,27,44,75,30,62,94,46,70,38,68,28,59,56,84,87,58,74,82,56,61,130

Radius of gyration: 22.78 Å; Cα contacts (8 Å, |Δi|>4): 361; chains: 1; bounding box: 63×39×58 Å

Nearest PDB structures (foldseek):
  6tpj-assembly1_A  TM=3.053E-01  e=2.480E+00  Homo sapiens
  5suk-assembly1_D  TM=1.840E-01  e=4.059E+00  Saccharomyces cerevisiae S288C

Mean predicted aligned error: 5.95 Å